Protein AF-V4M9G0-F1 (afdb_monomer)

Organism: Eutrema salsugineum (NCBI:txid72664)

Foldseek 3Di:
DVVQLVLLVPPPDDQDDLVNLVVLLCCLLPVDVDFAAFEPDLQTLLVVLLVSLVSSLVSLLVNLVVVLVSDDPDPPDPVCVVPPPVVLLVLLSVLSVLLSVALVVLSVVLNVVSNDPPPNDSVVSLVSSLLSSQLNSLSVVLSNLSSVVVVVVSVVSVVVVVPPPDPDPPPDPPVCRVVSVVSCPPPSNHRDNHDDPVPSVVSGDPVSSVVSVVSCVVRNYDYPVVVVVVVVVVVVVD

Secondary structure (DSSP, 8-state):
-HHHHHHHHT--SPPP-HHHHHHHHHHHHSSSSSPPEE-S-HHHHHHHHHHHHHHHHHHHHHHHHHHHHHS-S----HHHHHHS-HHHHHHHHHHHHHHHHHHHHHHHHHHHHHHSTT--SHHHHHHHHHHHHHHHHHHHHHHHHHHHHHHHHHHHHHHHHH-TT-TT--SSGGGSHHHHHHHHHSGGG---SS--GGG-TT-S-HHHHHHHHHHHHHHPPEEHHHHHHHHHHHHT--

Radius of gyration: 22.71 Å; Cα contacts (8 Å, |Δi|>4): 197; chains: 1; bounding box: 55×36×72 Å

pLDDT: mean 73.47, std 16.37, range [39.47, 93.69]

InterPro domains:
  IPR041623 NOG1, N-terminal helical domain [PF17835] (8-161)

Solvent-accessible surface area (backbone atoms only — not comparable to full-atom values):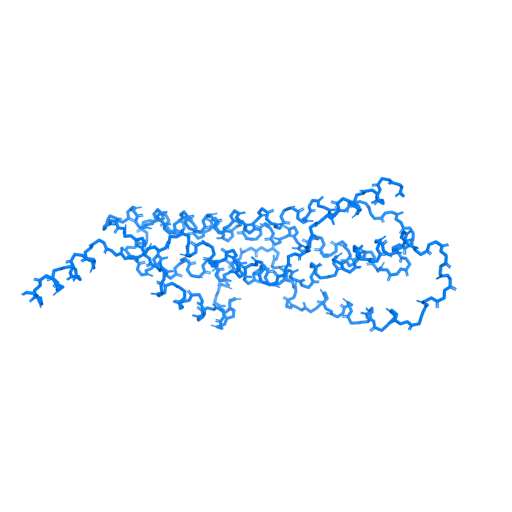 13867 Å² total; per-residue (Å²): 107,76,70,59,55,53,48,61,74,66,60,78,68,79,70,76,51,72,65,58,56,51,49,48,54,49,48,65,53,54,68,50,95,58,67,50,68,34,60,88,48,63,69,51,47,32,48,53,47,33,49,52,51,49,52,48,47,48,59,54,41,55,53,54,48,53,58,64,67,66,52,75,91,71,85,85,50,71,71,52,58,75,78,41,65,64,67,56,60,53,47,34,54,48,41,51,55,40,39,52,52,34,42,54,51,50,46,52,50,48,39,50,54,40,67,38,87,85,49,84,47,69,66,58,50,50,53,49,44,48,52,49,51,36,49,42,49,45,52,53,59,25,41,42,64,42,46,54,53,51,46,52,52,52,52,50,59,56,49,61,71,74,48,86,78,60,94,74,81,82,79,75,72,72,76,54,56,69,56,50,59,51,57,71,64,37,75,75,42,60,56,61,95,63,77,56,84,88,60,55,77,84,62,44,58,69,67,59,50,52,53,47,49,53,50,42,73,75,38,46,69,42,50,52,62,63,54,52,52,52,54,51,54,58,63,72,74,111

Structure (mmCIF, N/CA/C/O backbone):
data_AF-V4M9G0-F1
#
_entry.id   AF-V4M9G0-F1
#
loop_
_atom_site.group_PDB
_atom_site.id
_atom_site.type_symbol
_atom_site.label_atom_id
_atom_site.label_alt_id
_atom_site.label_comp_id
_atom_site.label_asym_id
_atom_site.label_entity_id
_atom_site.label_seq_id
_atom_site.pdbx_PDB_ins_code
_atom_site.Cartn_x
_atom_site.Cartn_y
_atom_site.Cartn_z
_atom_site.occupancy
_atom_site.B_iso_or_equiv
_atom_site.auth_seq_id
_atom_site.auth_comp_id
_atom_site.auth_asym_id
_atom_site.auth_atom_id
_atom_site.pdbx_PDB_model_num
ATOM 1 N N . MET A 1 1 ? 23.658 11.885 -21.909 1.00 42.28 1 MET A N 1
ATOM 2 C CA . MET A 1 1 ? 24.723 10.858 -21.856 1.00 42.28 1 MET A CA 1
ATOM 3 C C . MET A 1 1 ? 25.463 10.796 -20.520 1.00 42.28 1 MET A C 1
ATOM 5 O O . MET A 1 1 ? 25.152 9.901 -19.754 1.00 42.28 1 MET A O 1
ATOM 9 N N . GLU A 1 2 ? 26.418 11.674 -20.176 1.00 39.47 2 GLU A N 1
ATOM 10 C CA . GLU A 1 2 ? 27.280 11.436 -18.990 1.00 39.47 2 GLU A CA 1
ATOM 11 C C . GLU A 1 2 ? 26.584 11.666 -17.630 1.00 39.47 2 GLU A C 1
ATOM 13 O O . GLU A 1 2 ? 26.876 10.966 -16.664 1.00 39.47 2 GLU A O 1
ATOM 18 N N . GLU A 1 3 ? 25.596 12.569 -17.554 1.00 45.31 3 GLU A N 1
ATOM 19 C CA . GLU A 1 3 ? 24.766 12.750 -16.346 1.00 45.31 3 GLU A CA 1
ATOM 20 C C . GLU A 1 3 ? 23.716 11.643 -16.149 1.00 45.31 3 GLU A C 1
ATOM 22 O O . GLU A 1 3 ? 23.488 11.220 -15.016 1.00 45.31 3 GLU A O 1
ATOM 27 N N . GLU A 1 4 ? 23.126 11.122 -17.230 1.00 49.41 4 GLU A N 1
ATOM 28 C CA . GLU A 1 4 ? 22.192 9.982 -17.186 1.00 49.41 4 GLU A CA 1
ATOM 29 C C . GLU A 1 4 ? 22.929 8.684 -16.826 1.00 49.41 4 GLU A C 1
ATOM 31 O O . GLU A 1 4 ? 22.495 7.938 -15.955 1.00 49.41 4 GLU A O 1
ATOM 36 N N . LYS A 1 5 ? 24.119 8.453 -17.392 1.00 47.53 5 LYS A N 1
ATOM 37 C CA . LYS A 1 5 ? 25.006 7.343 -17.001 1.00 47.53 5 LYS A CA 1
ATOM 38 C C . LYS A 1 5 ? 25.349 7.373 -15.505 1.00 47.53 5 LYS A C 1
ATOM 40 O O . LYS A 1 5 ? 25.284 6.363 -14.801 1.00 47.53 5 LYS A O 1
ATOM 45 N N . LYS A 1 6 ? 25.614 8.567 -14.965 1.00 45.47 6 LYS A N 1
ATOM 46 C CA . LYS A 1 6 ? 25.912 8.772 -13.538 1.00 45.47 6 LYS A CA 1
ATOM 47 C C . LYS A 1 6 ? 24.695 8.585 -12.622 1.00 45.47 6 LYS A C 1
ATOM 49 O O . LYS A 1 6 ? 24.891 8.269 -11.446 1.00 45.47 6 LYS A O 1
ATOM 54 N N . SER A 1 7 ? 23.466 8.762 -13.121 1.00 50.31 7 SER A N 1
ATOM 55 C CA . SER A 1 7 ? 22.242 8.523 -12.340 1.00 50.31 7 SER A CA 1
ATOM 56 C C . SER A 1 7 ? 21.956 7.026 -12.188 1.00 50.31 7 SER A C 1
ATOM 58 O O . SER A 1 7 ? 21.708 6.578 -11.069 1.00 50.31 7 SER A O 1
ATOM 60 N N . PHE A 1 8 ? 22.138 6.231 -13.248 1.00 51.06 8 PHE A N 1
ATOM 61 C CA . PHE A 1 8 ? 21.976 4.772 -13.191 1.00 51.06 8 PHE A CA 1
ATOM 62 C C . PHE A 1 8 ? 23.026 4.081 -12.308 1.00 51.06 8 PHE A C 1
ATOM 64 O O . PHE A 1 8 ? 22.703 3.126 -11.603 1.00 51.06 8 PHE A O 1
ATOM 71 N N . LYS A 1 9 ? 24.264 4.591 -12.264 1.00 49.31 9 LYS A N 1
ATOM 72 C CA . LYS A 1 9 ? 25.344 4.055 -11.410 1.00 49.31 9 LYS A CA 1
ATOM 73 C C . LYS A 1 9 ? 25.155 4.351 -9.916 1.00 49.31 9 LYS A C 1
ATOM 75 O O . LYS A 1 9 ? 25.692 3.641 -9.071 1.00 49.31 9 LYS A O 1
ATOM 80 N N . LYS A 1 10 ? 24.373 5.385 -9.579 1.00 49.66 10 LYS A N 1
ATOM 81 C CA . LYS A 1 10 ? 23.929 5.687 -8.205 1.00 49.66 10 LYS A CA 1
ATOM 82 C C . LYS A 1 10 ? 22.730 4.846 -7.756 1.00 49.66 10 LYS A C 1
ATOM 84 O O . LYS A 1 10 ? 22.336 4.944 -6.594 1.00 49.66 10 LYS A O 1
ATOM 89 N N . MET A 1 11 ? 22.157 4.039 -8.648 1.00 49.62 11 MET A N 1
ATOM 90 C CA . MET A 1 11 ? 20.990 3.203 -8.385 1.00 49.62 11 MET A CA 1
ATOM 91 C C . MET A 1 11 ? 21.430 1.929 -7.642 1.00 49.62 11 MET A C 1
ATOM 93 O O . MET A 1 11 ? 21.536 0.842 -8.205 1.00 49.62 11 MET A O 1
ATOM 97 N N . THR A 1 12 ? 21.773 2.098 -6.363 1.00 44.44 12 THR A N 1
ATOM 98 C CA . THR A 1 12 ? 22.243 1.044 -5.443 1.00 44.44 12 THR A CA 1
ATOM 99 C C . THR A 1 12 ? 21.099 0.161 -4.926 1.00 44.44 12 THR A C 1
ATOM 101 O O . THR A 1 12 ? 21.343 -0.866 -4.295 1.00 44.44 12 THR A O 1
ATOM 104 N N . SER A 1 13 ? 19.840 0.534 -5.161 1.00 50.38 13 SER A N 1
ATOM 105 C CA . SER A 1 13 ? 18.695 -0.183 -4.608 1.00 50.38 13 SER A CA 1
ATOM 106 C C . SER A 1 13 ? 18.291 -1.342 -5.518 1.00 50.38 13 SER A C 1
ATOM 108 O O . SER A 1 13 ? 17.841 -1.144 -6.645 1.00 50.38 13 SER A O 1
ATOM 110 N N . VAL A 1 14 ? 18.450 -2.572 -5.027 1.00 61.28 14 VAL A N 1
ATOM 111 C CA . VAL A 1 14 ? 17.770 -3.743 -5.593 1.00 61.28 14 VAL A CA 1
ATOM 112 C C . VAL A 1 14 ? 16.275 -3.401 -5.661 1.00 61.28 14 VAL A C 1
ATOM 114 O O . VAL A 1 14 ? 15.687 -2.985 -4.657 1.00 61.28 14 VAL A O 1
ATOM 117 N N . PHE A 1 15 ? 15.680 -3.490 -6.856 1.00 64.44 15 PHE A N 1
ATOM 118 C CA . PHE A 1 15 ? 14.255 -3.209 -7.046 1.00 64.44 15 PHE A CA 1
ATOM 119 C C . PHE A 1 15 ? 13.417 -4.115 -6.139 1.00 64.44 15 PHE A C 1
ATOM 121 O O . PHE A 1 15 ? 13.796 -5.272 -5.925 1.00 64.44 15 PHE A O 1
ATOM 128 N N . PRO A 1 16 ? 12.291 -3.607 -5.610 1.00 68.44 16 PRO A N 1
ATOM 129 C CA . PRO A 1 16 ? 11.563 -4.311 -4.582 1.00 68.44 16 PRO A CA 1
ATOM 130 C C . PRO A 1 16 ? 10.918 -5.540 -5.208 1.00 68.44 16 PRO A C 1
ATOM 132 O O . PRO A 1 16 ? 10.245 -5.462 -6.245 1.00 68.44 16 PRO A O 1
ATOM 135 N N . LYS A 1 17 ? 11.147 -6.683 -4.581 1.00 79.81 17 LYS A N 1
ATOM 136 C CA . LYS A 1 17 ? 10.513 -7.939 -4.950 1.00 79.81 17 LYS A CA 1
ATOM 137 C C . LYS A 1 17 ? 9.268 -8.149 -4.099 1.00 79.81 17 LYS A C 1
ATOM 139 O O . LYS A 1 17 ? 8.928 -7.338 -3.239 1.00 79.81 17 LYS A O 1
ATOM 144 N N . LYS A 1 18 ? 8.566 -9.251 -4.350 1.00 82.56 18 LYS A N 1
ATOM 145 C CA . LYS A 1 18 ? 7.406 -9.638 -3.544 1.00 82.56 18 LYS A CA 1
ATOM 146 C C . LYS A 1 18 ? 7.772 -9.725 -2.058 1.00 82.56 18 LYS A C 1
ATOM 148 O O . LYS A 1 18 ? 7.026 -9.231 -1.217 1.00 82.56 18 LYS A O 1
ATOM 153 N N . GLU A 1 19 ? 8.948 -10.275 -1.769 1.00 85.88 19 GLU A N 1
ATOM 154 C CA . GLU A 1 19 ? 9.430 -10.526 -0.414 1.00 85.88 19 GLU A CA 1
ATOM 155 C C . GLU A 1 19 ? 9.562 -9.232 0.402 1.00 85.88 19 GLU A C 1
ATOM 157 O O . GLU A 1 19 ? 9.195 -9.213 1.572 1.00 85.88 19 GLU A O 1
ATOM 162 N N . ASP A 1 20 ? 9.973 -8.120 -0.218 1.00 85.44 20 ASP A N 1
ATOM 163 C CA . ASP A 1 20 ? 10.081 -6.828 0.469 1.00 85.44 20 ASP A CA 1
ATOM 164 C C . ASP A 1 20 ? 8.719 -6.328 0.974 1.00 85.44 20 ASP A C 1
ATOM 166 O O . ASP A 1 20 ? 8.617 -5.731 2.047 1.00 85.44 20 ASP A O 1
ATOM 170 N N . PHE A 1 21 ? 7.648 -6.566 0.211 1.00 84.81 21 PHE A N 1
ATOM 171 C CA . PHE A 1 21 ? 6.296 -6.191 0.626 1.00 84.81 21 PHE A CA 1
ATOM 172 C C . PHE A 1 21 ? 5.746 -7.142 1.690 1.00 84.81 21 PHE A C 1
ATOM 174 O O . PHE A 1 21 ? 5.073 -6.681 2.615 1.00 84.81 21 PHE A O 1
ATOM 181 N N . ASP A 1 22 ? 6.069 -8.433 1.604 1.00 87.81 22 ASP A N 1
ATOM 182 C CA . ASP A 1 22 ? 5.731 -9.413 2.638 1.00 87.81 22 ASP A CA 1
ATOM 183 C C . ASP A 1 22 ? 6.391 -9.032 3.974 1.00 87.81 22 ASP A C 1
ATOM 185 O O . ASP A 1 22 ? 5.724 -8.994 5.011 1.00 87.81 22 ASP A O 1
ATOM 189 N N . GLU A 1 23 ? 7.670 -8.645 3.949 1.00 88.31 23 GLU A N 1
ATOM 190 C CA . GLU A 1 23 ? 8.416 -8.165 5.116 1.00 88.31 23 GLU A CA 1
ATOM 191 C C . GLU A 1 23 ? 7.825 -6.886 5.715 1.00 88.31 23 GLU A C 1
ATOM 193 O O . GLU A 1 23 ? 7.776 -6.752 6.938 1.00 88.31 23 GLU A O 1
ATOM 198 N N . ILE A 1 24 ? 7.327 -5.956 4.893 1.00 87.25 24 ILE A N 1
ATOM 199 C CA . ILE A 1 24 ? 6.646 -4.750 5.390 1.00 87.25 24 ILE A CA 1
ATOM 200 C C . ILE A 1 24 ? 5.381 -5.129 6.166 1.00 87.25 24 ILE A C 1
ATOM 202 O O . ILE A 1 24 ? 5.163 -4.620 7.268 1.00 87.25 24 ILE A O 1
ATOM 206 N N . ILE A 1 25 ? 4.551 -6.022 5.620 1.00 86.75 25 ILE A N 1
ATOM 207 C CA . ILE A 1 25 ? 3.321 -6.470 6.287 1.00 86.75 25 ILE A CA 1
ATOM 208 C C . ILE A 1 25 ? 3.656 -7.207 7.587 1.00 86.75 25 ILE A C 1
ATOM 210 O O . ILE A 1 25 ? 3.092 -6.890 8.638 1.00 86.75 25 ILE A O 1
ATOM 214 N N . LEU A 1 26 ? 4.617 -8.132 7.544 1.00 86.62 26 LEU A N 1
ATOM 215 C CA . LEU A 1 26 ? 5.095 -8.840 8.729 1.00 86.62 26 LEU A CA 1
ATOM 216 C C . LEU A 1 26 ? 5.654 -7.869 9.770 1.00 86.62 26 LEU A C 1
ATOM 218 O O . LEU A 1 26 ? 5.324 -7.994 10.943 1.00 86.62 26 LEU A O 1
ATOM 222 N N . GLY A 1 27 ? 6.427 -6.865 9.362 1.00 84.75 27 GLY A N 1
ATOM 223 C CA . GLY A 1 27 ? 6.991 -5.853 10.252 1.00 84.75 27 GLY A CA 1
ATOM 224 C C . GLY A 1 27 ? 5.928 -5.003 10.949 1.00 84.75 27 GLY A C 1
ATOM 225 O O . GLY A 1 27 ? 6.073 -4.686 12.130 1.00 84.75 27 GLY A O 1
ATOM 226 N N . VAL A 1 28 ? 4.826 -4.674 10.268 1.00 81.56 28 VAL A N 1
ATOM 227 C CA . VAL A 1 28 ? 3.703 -3.929 10.867 1.00 81.56 28 VAL A CA 1
ATOM 228 C C . VAL A 1 28 ? 2.960 -4.774 11.907 1.00 81.56 28 VAL A C 1
ATOM 230 O O . VAL A 1 28 ? 2.597 -4.256 12.973 1.00 81.56 28 VAL A O 1
ATOM 233 N N . GLU A 1 29 ? 2.752 -6.061 11.628 1.00 77.12 29 GLU A N 1
ATOM 234 C CA . GLU A 1 29 ? 2.037 -6.984 12.520 1.00 77.12 29 GLU A CA 1
ATOM 235 C C . GLU A 1 29 ? 2.906 -7.466 13.692 1.00 77.12 29 GLU A C 1
ATOM 237 O O . GLU A 1 29 ? 2.462 -7.472 14.839 1.00 77.12 29 GLU A O 1
ATOM 242 N N . GLN A 1 30 ? 4.173 -7.786 13.436 1.00 72.94 30 GLN A N 1
ATOM 243 C CA . GLN A 1 30 ? 5.134 -8.316 14.410 1.00 72.94 30 GLN A CA 1
ATOM 244 C C . GLN A 1 30 ? 5.945 -7.231 15.126 1.00 72.94 30 GLN A C 1
ATOM 246 O O . GLN A 1 30 ? 6.844 -7.558 15.901 1.00 72.94 30 GLN A O 1
ATOM 251 N N . TYR A 1 31 ? 5.635 -5.946 14.907 1.00 66.31 31 TYR A N 1
ATOM 252 C CA . TYR A 1 31 ? 6.357 -4.825 15.524 1.00 66.31 31 TYR A CA 1
ATOM 253 C C . TYR A 1 31 ? 6.535 -4.997 17.043 1.00 66.31 31 TYR A C 1
ATOM 255 O O . TYR A 1 31 ? 7.561 -4.622 17.610 1.00 66.31 31 TYR A O 1
ATOM 263 N N . TYR A 1 32 ? 5.550 -5.605 17.709 1.00 59.97 32 TYR A N 1
ATOM 264 C CA . TYR A 1 32 ? 5.652 -5.984 19.110 1.00 59.97 32 TYR A CA 1
ATOM 265 C C . TYR A 1 32 ? 5.850 -7.497 19.236 1.00 59.97 32 TYR A C 1
ATOM 267 O O . TYR A 1 32 ? 5.013 -8.280 18.792 1.00 59.97 32 TYR A O 1
ATOM 275 N N . LYS A 1 33 ? 6.920 -7.911 19.931 1.00 61.81 33 LYS A N 1
ATOM 276 C CA . LYS A 1 33 ? 7.143 -9.323 20.310 1.00 61.81 33 LYS A CA 1
ATOM 277 C C . LYS A 1 33 ? 6.000 -9.896 21.163 1.00 61.81 33 LYS A C 1
ATOM 279 O O . LYS A 1 33 ? 5.822 -11.106 21.211 1.00 61.81 33 LYS A O 1
ATOM 284 N N . ILE A 1 34 ? 5.249 -9.029 21.845 1.00 70.19 34 ILE A N 1
ATOM 285 C CA . ILE A 1 34 ? 4.108 -9.363 22.702 1.00 70.19 34 ILE A CA 1
ATOM 286 C C . ILE A 1 34 ? 2.848 -8.766 22.071 1.00 70.19 34 ILE A C 1
ATOM 288 O O . ILE A 1 34 ? 2.881 -7.624 21.609 1.00 70.19 34 ILE A O 1
ATOM 292 N N . ARG A 1 35 ? 1.734 -9.512 22.072 1.00 74.19 35 ARG A N 1
ATOM 293 C CA . ARG A 1 35 ? 0.457 -9.018 21.537 1.00 74.19 35 ARG A CA 1
ATOM 294 C C . ARG A 1 35 ? 0.043 -7.714 22.233 1.00 74.19 35 ARG A C 1
ATOM 296 O O . ARG A 1 35 ? 0.015 -7.673 23.465 1.00 74.19 35 ARG A O 1
ATOM 303 N N . PRO A 1 36 ? -0.312 -6.662 21.478 1.00 78.81 36 PRO A N 1
ATOM 304 C CA . PRO A 1 36 ? -0.735 -5.407 22.073 1.00 78.81 36 PRO A CA 1
ATOM 305 C C . PRO A 1 36 ? -2.094 -5.573 22.764 1.00 78.81 36 PRO A C 1
ATOM 307 O O . PRO A 1 36 ? -3.035 -6.134 22.201 1.00 78.81 36 PRO A O 1
ATOM 310 N N . VAL A 1 37 ? -2.195 -5.053 23.986 1.00 80.69 37 VAL A N 1
ATOM 311 C CA . VAL A 1 37 ? -3.434 -5.029 24.768 1.00 80.69 37 VAL A CA 1
ATOM 312 C C . VAL A 1 37 ? -4.042 -3.641 24.662 1.00 80.69 37 VAL A C 1
ATOM 314 O O . VAL A 1 37 ? -3.387 -2.645 24.972 1.00 80.69 37 VAL A O 1
ATOM 317 N N . VAL A 1 38 ? -5.288 -3.562 24.203 1.00 82.31 38 VAL A N 1
ATOM 318 C CA . VAL A 1 38 ? -5.959 -2.286 23.950 1.00 82.31 38 VAL A CA 1
ATOM 319 C C . VAL A 1 38 ? -7.092 -2.069 24.959 1.00 82.31 38 VAL A C 1
ATOM 321 O O . VAL A 1 38 ? -7.883 -2.986 25.206 1.00 82.31 38 VAL A O 1
ATOM 324 N N . PRO A 1 39 ? -7.222 -0.855 25.533 1.00 81.31 39 PRO A N 1
ATOM 325 C CA . PRO A 1 39 ? -8.338 -0.522 26.411 1.00 81.31 39 PRO A CA 1
ATOM 326 C C . PRO A 1 39 ? -9.689 -0.638 25.697 1.00 81.31 39 PRO A C 1
ATOM 328 O O . PRO A 1 39 ? -9.807 -0.305 24.516 1.00 81.31 39 PRO A O 1
ATOM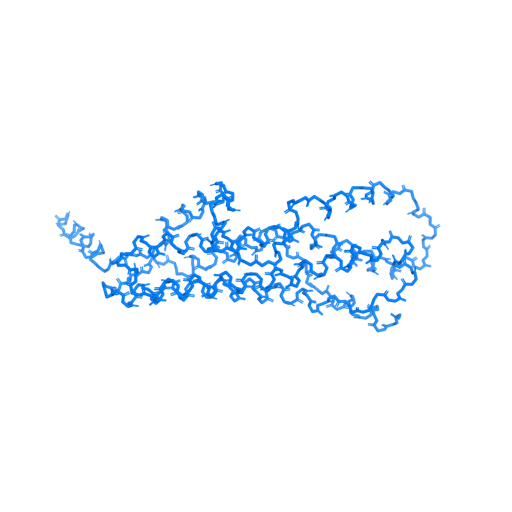 331 N N . LYS A 1 40 ? -10.743 -0.986 26.441 1.00 79.88 40 LYS A N 1
ATOM 332 C CA . LYS A 1 40 ? -12.117 -1.150 25.921 1.00 79.88 40 LYS A CA 1
ATOM 333 C C . LYS A 1 40 ? -12.765 0.092 25.312 1.00 79.88 40 LYS A C 1
ATOM 335 O O . LYS A 1 40 ? -13.856 0.015 24.750 1.00 79.88 40 LYS A O 1
ATOM 340 N N . PHE A 1 41 ? -12.145 1.256 25.438 1.00 83.19 41 PHE A N 1
ATOM 341 C CA . PHE A 1 41 ? -12.704 2.476 24.882 1.00 83.19 41 PHE A CA 1
ATOM 342 C C . PHE A 1 41 ? -12.716 2.406 23.353 1.00 83.19 41 PHE A C 1
ATOM 344 O O . PHE A 1 41 ? -11.666 2.222 22.735 1.00 83.19 41 PHE A O 1
ATOM 351 N N . LYS A 1 42 ? -13.886 2.647 22.739 1.00 83.06 42 LYS A N 1
ATOM 352 C CA . LYS A 1 42 ? -14.063 2.676 21.273 1.00 83.06 42 LYS A CA 1
ATOM 353 C C . LYS A 1 42 ? -12.995 3.504 20.566 1.00 83.06 42 LYS A C 1
ATOM 355 O O . LYS A 1 42 ? -12.404 3.088 19.576 1.00 83.06 42 LYS A O 1
ATOM 360 N N . ARG A 1 43 ? -12.671 4.659 21.144 1.00 86.06 43 ARG A N 1
ATOM 361 C CA . ARG A 1 43 ? -11.621 5.552 20.649 1.00 86.06 43 ARG A CA 1
ATOM 362 C C . ARG A 1 43 ? -10.231 4.903 20.624 1.00 86.06 43 ARG A C 1
ATOM 364 O O . ARG A 1 43 ? -9.473 5.170 19.695 1.00 86.06 43 ARG A O 1
ATOM 371 N N . SER A 1 44 ? -9.894 4.083 21.617 1.00 86.06 44 SER A N 1
ATOM 372 C CA . SER A 1 44 ? -8.563 3.489 21.776 1.00 86.06 44 SER A CA 1
ATOM 373 C C . SER A 1 44 ? -8.282 2.435 20.714 1.00 86.06 44 SER A C 1
ATOM 375 O O . SER A 1 44 ? -7.272 2.539 20.020 1.00 86.06 44 SER A O 1
ATOM 377 N N . PHE A 1 45 ? -9.188 1.472 20.512 1.00 86.94 45 PHE A N 1
ATOM 378 C CA . PHE A 1 45 ? -8.980 0.462 19.472 1.00 86.94 45 PHE A CA 1
ATOM 379 C C . PHE A 1 45 ? -9.093 1.040 18.065 1.00 86.94 45 PHE A C 1
ATOM 381 O O . PHE A 1 45 ? -8.242 0.742 17.231 1.00 86.94 45 PHE A O 1
ATOM 388 N N . ARG A 1 46 ? -10.030 1.961 17.806 1.00 89.12 46 ARG A N 1
ATOM 389 C CA . ARG A 1 46 ? -10.093 2.664 16.512 1.00 89.12 46 ARG A CA 1
ATOM 390 C C . ARG A 1 46 ? -8.781 3.382 16.194 1.00 89.12 46 ARG A C 1
ATOM 392 O O . ARG A 1 46 ? -8.289 3.299 15.072 1.00 89.12 46 ARG A O 1
ATOM 399 N N . ARG A 1 47 ? -8.191 4.062 17.185 1.00 89.50 47 ARG A N 1
ATOM 400 C CA . ARG A 1 47 ? -6.893 4.733 17.041 1.00 89.50 47 ARG A CA 1
ATOM 401 C C . ARG A 1 47 ? -5.773 3.736 16.747 1.00 89.50 47 ARG A C 1
ATOM 403 O O . ARG A 1 47 ? -5.032 3.970 15.801 1.00 89.50 47 ARG A O 1
ATOM 410 N N . HIS A 1 48 ? -5.698 2.640 17.500 1.00 88.69 48 HIS A N 1
ATOM 411 C CA . HIS A 1 48 ? -4.675 1.610 17.324 1.00 88.69 48 HIS A CA 1
ATOM 412 C C . HIS A 1 48 ? -4.676 1.033 15.898 1.00 88.69 48 HIS A C 1
ATOM 414 O O . HIS A 1 48 ? -3.651 1.055 15.220 1.00 88.69 48 HIS A O 1
ATOM 420 N N . TYR A 1 49 ? -5.835 0.593 15.393 1.00 89.81 49 TYR A N 1
ATOM 421 C CA . TYR A 1 49 ? -5.928 0.047 14.033 1.00 89.81 49 TYR A CA 1
ATOM 422 C C . TYR A 1 49 ? -5.710 1.119 12.953 1.00 89.81 49 TYR A C 1
ATOM 424 O O . TYR A 1 49 ? -5.111 0.832 11.918 1.00 89.81 49 TYR A O 1
ATOM 432 N N . ALA A 1 50 ? -6.131 2.367 13.185 1.00 91.50 50 ALA A N 1
ATOM 433 C CA . ALA A 1 50 ? -5.874 3.463 12.250 1.00 91.50 50 ALA A CA 1
ATOM 434 C C . ALA A 1 50 ? -4.384 3.842 12.163 1.00 91.50 50 ALA A C 1
ATOM 436 O O . ALA A 1 50 ? -3.923 4.233 11.090 1.00 91.50 50 ALA A O 1
ATOM 437 N N . GLU A 1 51 ? -3.643 3.748 13.270 1.00 91.00 51 GLU A N 1
ATOM 438 C CA . GLU A 1 51 ? -2.187 3.932 13.298 1.00 91.00 51 GLU A CA 1
ATOM 439 C C . GLU A 1 51 ? -1.497 2.804 12.523 1.00 91.00 51 GLU A C 1
ATOM 441 O O . GLU A 1 51 ? -0.740 3.095 11.605 1.00 91.00 51 GLU A O 1
ATOM 446 N N . LYS A 1 52 ? -1.887 1.542 12.733 1.00 90.06 52 LYS A N 1
ATOM 447 C CA . LYS A 1 52 ? -1.340 0.401 11.975 1.00 90.06 52 LYS A CA 1
ATOM 448 C C . LYS A 1 52 ? -1.521 0.521 10.458 1.00 90.06 52 LYS A C 1
ATOM 450 O O . LYS A 1 52 ? -0.566 0.327 9.710 1.00 90.06 52 LYS A O 1
ATOM 455 N N . VAL A 1 53 ? -2.716 0.895 9.988 1.00 93.06 53 VAL A N 1
ATOM 456 C CA . VAL A 1 53 ? -2.957 1.122 8.547 1.00 93.06 53 VAL A CA 1
ATOM 457 C C . VAL A 1 53 ? -2.114 2.288 8.020 1.00 93.06 53 VAL A C 1
ATOM 459 O O . VAL A 1 53 ? -1.633 2.250 6.888 1.00 93.06 53 VAL A O 1
ATOM 462 N N . ARG A 1 54 ? -1.916 3.336 8.829 1.00 93.69 54 ARG A N 1
ATOM 463 C CA . ARG A 1 54 ? -1.085 4.487 8.461 1.00 93.69 54 ARG A CA 1
ATOM 464 C C . ARG A 1 54 ? 0.392 4.114 8.357 1.00 93.69 54 ARG A C 1
ATOM 466 O O . ARG A 1 54 ? 1.037 4.569 7.415 1.00 93.69 54 ARG A O 1
ATOM 473 N N . ASP A 1 55 ? 0.898 3.315 9.287 1.00 91.94 55 ASP A N 1
ATOM 474 C CA . ASP A 1 55 ? 2.293 2.875 9.306 1.00 91.94 55 ASP A CA 1
ATOM 475 C C . ASP A 1 55 ? 2.588 1.997 8.087 1.00 91.94 55 ASP A C 1
ATOM 477 O O . ASP A 1 55 ? 3.523 2.284 7.341 1.00 91.94 55 ASP A O 1
ATOM 481 N N . ALA A 1 56 ? 1.717 1.019 7.803 1.00 91.81 56 ALA A N 1
ATOM 482 C CA . ALA A 1 56 ? 1.811 0.185 6.605 1.00 91.81 56 ALA A CA 1
ATOM 483 C C . ALA A 1 56 ? 1.815 1.024 5.321 1.00 91.81 56 ALA A C 1
ATOM 485 O O . ALA A 1 56 ? 2.662 0.838 4.449 1.00 91.81 56 ALA A O 1
ATOM 486 N N . ARG A 1 57 ? 0.897 1.996 5.220 1.00 93.12 57 ARG A N 1
ATOM 487 C CA . ARG A 1 57 ? 0.845 2.926 4.087 1.00 93.12 57 ARG A CA 1
ATOM 488 C C . ARG A 1 57 ? 2.161 3.685 3.929 1.00 93.12 57 ARG A C 1
ATOM 490 O O . ARG A 1 57 ? 2.658 3.765 2.816 1.00 93.12 57 ARG A O 1
ATOM 497 N N . ASN A 1 58 ? 2.691 4.279 4.998 1.00 92.88 58 ASN A N 1
ATOM 498 C CA . ASN A 1 58 ? 3.913 5.081 4.913 1.00 92.88 58 ASN A CA 1
ATOM 499 C C . ASN A 1 58 ? 5.094 4.226 4.441 1.00 92.88 58 ASN A C 1
ATOM 501 O O . ASN A 1 58 ? 5.736 4.595 3.470 1.00 92.88 58 ASN A O 1
ATOM 505 N N . LEU A 1 59 ? 5.293 3.044 5.031 1.00 91.44 59 LEU A N 1
ATOM 506 C CA . LEU A 1 59 ? 6.369 2.129 4.637 1.00 91.44 59 LEU A CA 1
ATOM 507 C C . LEU A 1 59 ? 6.270 1.707 3.162 1.00 91.44 59 LEU A C 1
ATOM 509 O O . LEU A 1 59 ? 7.271 1.724 2.447 1.00 91.44 59 LEU A O 1
ATOM 513 N N . MET A 1 60 ? 5.064 1.372 2.687 1.00 90.19 60 MET A N 1
ATOM 514 C CA . MET A 1 60 ? 4.844 1.018 1.280 1.00 90.19 60 MET A CA 1
ATOM 515 C C . MET A 1 60 ? 5.076 2.206 0.338 1.00 90.19 60 MET A C 1
ATOM 517 O O . MET A 1 60 ? 5.716 2.049 -0.701 1.00 90.19 60 MET A O 1
ATOM 521 N N . LEU A 1 61 ? 4.572 3.396 0.682 1.00 91.25 61 LEU A N 1
ATOM 522 C CA . LEU A 1 61 ? 4.743 4.591 -0.145 1.00 91.25 61 LEU A CA 1
ATOM 523 C C . LEU A 1 61 ? 6.200 5.051 -0.180 1.00 91.25 61 LEU A C 1
ATOM 525 O O . LEU A 1 61 ? 6.679 5.378 -1.258 1.00 91.25 61 LEU A O 1
ATOM 529 N N . ASP A 1 62 ? 6.908 5.037 0.948 1.00 89.75 62 ASP A N 1
ATOM 530 C CA . ASP A 1 62 ? 8.313 5.445 1.028 1.00 89.75 62 ASP A CA 1
ATOM 531 C C . ASP A 1 62 ? 9.179 4.586 0.101 1.00 89.75 62 ASP A C 1
ATOM 533 O O . ASP A 1 62 ? 9.996 5.115 -0.654 1.00 89.75 62 ASP A O 1
ATOM 537 N N . LYS A 1 63 ? 8.934 3.268 0.078 1.00 86.25 63 LYS A N 1
ATOM 538 C CA . LYS A 1 63 ? 9.580 2.344 -0.863 1.00 86.25 63 LYS A CA 1
ATOM 539 C C . LYS A 1 63 ? 9.236 2.696 -2.308 1.00 86.25 63 LYS A C 1
ATOM 541 O O . LYS A 1 63 ? 10.137 2.950 -3.097 1.00 86.25 63 LYS A O 1
ATOM 546 N N . LEU A 1 64 ? 7.955 2.762 -2.669 1.00 85.25 64 LEU A N 1
ATOM 547 C CA . LEU A 1 64 ? 7.543 3.018 -4.058 1.00 85.25 64 LEU A CA 1
ATOM 548 C C . LEU A 1 64 ? 7.987 4.398 -4.578 1.00 85.25 64 LEU A C 1
ATOM 550 O O . LEU A 1 64 ? 8.348 4.525 -5.748 1.00 85.25 64 LEU A O 1
ATOM 554 N N . ILE A 1 65 ? 7.984 5.427 -3.726 1.00 86.62 65 ILE A N 1
ATOM 555 C CA . ILE A 1 65 ? 8.429 6.785 -4.068 1.00 86.62 65 ILE A CA 1
ATOM 556 C C . ILE A 1 65 ? 9.940 6.824 -4.280 1.00 86.62 65 ILE A C 1
ATOM 558 O O . ILE A 1 65 ? 10.382 7.470 -5.230 1.00 86.62 65 ILE A O 1
ATOM 562 N N . LEU A 1 66 ? 10.721 6.128 -3.444 1.00 84.12 66 LEU A N 1
ATOM 563 C CA . LEU A 1 66 ? 12.167 6.004 -3.630 1.00 84.12 66 LEU A CA 1
ATOM 564 C C . LEU A 1 66 ? 12.476 5.504 -5.047 1.00 84.12 66 LEU A C 1
ATOM 566 O O . LEU A 1 66 ? 13.147 6.200 -5.804 1.00 84.12 66 LEU A O 1
ATOM 570 N N . TYR A 1 67 ? 11.868 4.387 -5.454 1.00 76.69 67 TYR A N 1
ATOM 571 C CA . TYR A 1 67 ? 12.061 3.830 -6.797 1.00 76.69 67 TYR A CA 1
ATOM 572 C C . TYR A 1 67 ? 11.520 4.736 -7.907 1.00 76.69 67 TYR A C 1
ATOM 574 O O . TYR A 1 67 ? 12.127 4.851 -8.968 1.00 76.69 67 TYR A O 1
ATOM 582 N N . SER A 1 68 ? 10.394 5.419 -7.677 1.00 79.12 68 SER A N 1
ATOM 583 C CA . SER A 1 68 ? 9.846 6.352 -8.666 1.00 79.12 68 SER A CA 1
ATOM 584 C C . SER A 1 68 ? 10.763 7.550 -8.934 1.00 79.12 68 SER A C 1
ATOM 586 O O . SER A 1 68 ? 10.683 8.109 -10.027 1.00 79.12 68 SER A O 1
ATOM 588 N N . ASN A 1 69 ? 11.572 7.970 -7.958 1.00 75.81 69 ASN A N 1
ATOM 589 C CA . ASN A 1 69 ? 12.487 9.109 -8.082 1.00 75.81 69 ASN A CA 1
ATOM 590 C C . ASN A 1 69 ? 13.854 8.717 -8.657 1.00 75.81 69 ASN A C 1
ATOM 592 O O . ASN A 1 69 ? 14.560 9.577 -9.175 1.00 75.81 69 ASN A O 1
ATOM 596 N N . GLU A 1 70 ? 14.232 7.443 -8.553 1.00 69.56 70 GLU A N 1
ATOM 597 C CA . GLU A 1 70 ? 15.495 6.922 -9.085 1.00 69.56 70 GLU A CA 1
ATOM 598 C C . GLU A 1 70 ? 15.481 6.785 -10.620 1.00 69.56 70 GLU A C 1
ATOM 600 O O . GLU A 1 70 ? 16.534 6.801 -11.254 1.00 69.56 70 GLU A O 1
ATOM 605 N N . LEU A 1 71 ? 14.298 6.716 -11.239 1.00 66.19 71 LEU A N 1
ATOM 606 C CA . LEU A 1 71 ? 14.166 6.638 -12.693 1.00 66.19 71 LEU A CA 1
ATOM 607 C C . LEU A 1 71 ? 14.480 7.989 -13.360 1.00 66.19 71 LEU A C 1
ATOM 609 O O . LEU A 1 71 ? 13.877 9.003 -12.988 1.00 66.19 71 LEU A O 1
ATOM 613 N N . PRO A 1 72 ? 15.342 8.030 -14.393 1.00 65.19 72 PRO A N 1
ATOM 614 C CA . PRO A 1 72 ? 15.575 9.260 -15.133 1.00 65.19 72 PRO A CA 1
ATOM 615 C C . PRO A 1 72 ? 14.288 9.755 -15.796 1.00 65.19 72 PRO A C 1
ATOM 617 O O . PRO A 1 72 ? 13.425 8.984 -16.227 1.00 65.19 72 PRO A O 1
ATOM 620 N N . THR A 1 73 ? 14.142 11.080 -15.814 1.00 59.91 73 THR A N 1
ATOM 621 C CA . THR A 1 73 ? 12.941 11.748 -16.333 1.00 59.91 73 THR A CA 1
ATOM 622 C C . THR A 1 73 ? 12.932 11.780 -17.855 1.00 59.91 73 THR A C 1
ATOM 624 O O . THR A 1 73 ? 11.874 11.563 -18.446 1.00 59.91 73 THR A O 1
ATOM 627 N N . ASP A 1 74 ? 14.107 11.960 -18.452 1.00 59.78 74 ASP A N 1
ATOM 628 C CA . ASP A 1 74 ? 14.320 11.936 -19.889 1.00 59.78 74 ASP A CA 1
ATOM 629 C C . ASP A 1 74 ? 15.161 10.701 -20.217 1.00 59.78 74 ASP A C 1
ATOM 631 O O . ASP A 1 74 ? 16.219 10.484 -19.637 1.00 59.78 74 ASP A O 1
ATOM 635 N N . TYR A 1 75 ? 14.644 9.845 -21.095 1.00 58.03 75 TYR A N 1
ATOM 636 C CA . TYR A 1 75 ? 15.392 8.729 -21.665 1.00 58.03 75 TYR A CA 1
ATOM 637 C C . TYR A 1 75 ? 15.830 9.182 -23.055 1.00 58.03 75 TYR A C 1
ATOM 639 O O . TYR A 1 75 ? 15.175 8.838 -24.029 1.00 58.03 75 TYR A O 1
ATOM 647 N N . ASN A 1 76 ? 16.850 10.034 -23.172 1.00 52.84 76 ASN A N 1
ATOM 648 C CA . ASN A 1 76 ? 17.278 10.577 -24.472 1.00 52.84 76 ASN A CA 1
ATOM 649 C C . ASN A 1 76 ? 18.484 9.838 -25.080 1.00 52.84 76 ASN A C 1
ATOM 651 O O . ASN A 1 76 ? 19.180 10.388 -25.928 1.00 52.84 76 ASN A O 1
ATOM 655 N N . ASP A 1 77 ? 18.705 8.577 -24.702 1.00 57.81 77 ASP A N 1
ATOM 656 C CA . ASP A 1 77 ? 19.720 7.730 -25.331 1.00 57.81 77 ASP A CA 1
ATOM 657 C C . ASP A 1 77 ? 19.127 6.981 -26.534 1.00 57.81 77 ASP A C 1
ATOM 659 O O . ASP A 1 77 ? 18.327 6.057 -26.371 1.00 57.81 77 ASP A O 1
ATOM 663 N N . GLU A 1 78 ? 19.564 7.329 -27.752 1.00 57.47 78 GLU A N 1
ATOM 664 C CA . GLU A 1 78 ? 19.253 6.608 -29.006 1.00 57.47 78 GLU A CA 1
ATOM 665 C C . GLU A 1 78 ? 19.446 5.082 -28.883 1.00 57.47 78 GLU A C 1
ATOM 667 O O . GLU A 1 78 ? 18.710 4.304 -29.492 1.00 57.47 78 GLU A O 1
ATOM 672 N N . LEU A 1 79 ? 20.380 4.645 -28.032 1.00 59.84 79 LEU A N 1
ATOM 673 C CA . LEU A 1 79 ? 20.663 3.236 -27.748 1.00 59.84 79 LEU A CA 1
ATOM 674 C C . LEU A 1 79 ? 19.519 2.524 -27.007 1.00 59.84 79 LEU A C 1
ATOM 676 O O . LEU A 1 79 ? 19.207 1.372 -27.315 1.00 59.84 79 LEU A O 1
ATOM 680 N N . LEU A 1 80 ? 18.850 3.200 -26.066 1.00 63.69 80 LEU A N 1
ATOM 681 C CA . LEU A 1 80 ? 17.682 2.641 -25.383 1.00 63.69 80 LEU A CA 1
ATOM 682 C C . LEU A 1 80 ? 16.498 2.520 -26.340 1.00 63.69 80 LEU A C 1
ATOM 684 O O . LEU A 1 80 ? 15.823 1.493 -26.323 1.00 63.69 80 LEU A O 1
ATOM 688 N N . TYR A 1 81 ? 16.294 3.508 -27.215 1.00 63.94 81 TYR A N 1
ATOM 689 C CA . TYR A 1 81 ? 15.233 3.487 -28.228 1.00 63.94 81 TYR A CA 1
ATOM 690 C C . TYR A 1 81 ? 15.389 2.350 -29.246 1.00 63.94 81 TYR A C 1
ATOM 692 O O . TYR A 1 81 ? 14.390 1.834 -29.750 1.00 63.94 81 TYR A O 1
ATOM 700 N N . GLN A 1 82 ? 16.623 1.931 -29.543 1.00 63.72 82 GLN A N 1
ATOM 701 C CA . GLN A 1 82 ? 16.884 0.832 -30.476 1.00 63.72 82 GLN A CA 1
ATOM 702 C C . GLN A 1 82 ? 16.478 -0.539 -29.906 1.00 63.72 82 GLN A C 1
ATOM 704 O O . GLN A 1 82 ? 16.108 -1.439 -30.666 1.00 63.72 82 GLN A O 1
ATOM 709 N N . ARG A 1 83 ? 16.551 -0.722 -28.580 1.00 63.94 83 ARG A N 1
ATOM 710 C CA . ARG A 1 83 ? 16.315 -2.019 -27.924 1.00 63.94 83 ARG A CA 1
ATOM 711 C C . ARG A 1 83 ? 14.991 -2.097 -27.172 1.00 63.94 83 ARG A C 1
ATOM 713 O O . ARG A 1 83 ? 14.352 -3.149 -27.188 1.00 63.94 83 ARG A O 1
ATOM 720 N N . PHE A 1 84 ? 14.582 -1.004 -26.540 1.00 67.69 84 PHE A N 1
ATOM 721 C CA . PHE A 1 84 ? 13.353 -0.891 -25.772 1.00 67.69 84 PHE A CA 1
ATOM 722 C C . PHE A 1 84 ? 12.403 0.096 -26.443 1.00 67.69 84 PHE A C 1
ATOM 724 O O . PHE A 1 84 ? 12.760 1.214 -26.800 1.00 67.69 84 PHE A O 1
ATOM 731 N N . GLN A 1 85 ? 11.148 -0.318 -26.581 1.00 69.25 85 GLN A N 1
ATOM 732 C CA . GLN A 1 85 ? 10.092 0.550 -27.084 1.00 69.25 85 GLN A CA 1
ATOM 733 C C . GLN A 1 85 ? 9.786 1.630 -26.025 1.00 69.25 85 GLN A C 1
ATOM 735 O O . GLN A 1 85 ? 9.324 1.274 -24.935 1.00 69.25 85 GLN A O 1
ATOM 740 N N . PRO A 1 86 ? 9.967 2.931 -26.317 1.00 68.44 86 PRO A N 1
ATOM 741 C CA . PRO A 1 86 ? 9.901 4.008 -25.318 1.00 68.44 86 PRO A CA 1
ATOM 742 C C . PRO A 1 86 ? 8.548 4.121 -24.616 1.00 68.44 86 PRO A C 1
ATOM 744 O O . PRO A 1 86 ? 8.464 4.498 -23.447 1.00 68.44 86 PRO A O 1
ATOM 747 N N . PHE A 1 87 ? 7.486 3.717 -25.309 1.00 72.69 87 PHE A N 1
ATOM 748 C CA . PHE A 1 87 ? 6.144 3.631 -24.753 1.00 72.69 87 PHE A CA 1
ATOM 749 C C . PHE A 1 87 ? 6.075 2.769 -23.479 1.00 72.69 87 PHE A C 1
ATOM 751 O O . PHE A 1 87 ? 5.388 3.145 -22.533 1.00 72.69 87 PHE A O 1
ATOM 758 N N . HIS A 1 88 ? 6.815 1.657 -23.405 1.00 75.19 88 HIS A N 1
ATOM 759 C CA . HIS A 1 88 ? 6.761 0.745 -22.254 1.00 75.19 88 HIS A CA 1
ATOM 760 C C . HIS A 1 88 ? 7.436 1.339 -21.017 1.00 75.19 88 HIS A C 1
ATOM 762 O O . HIS A 1 88 ? 6.936 1.168 -19.909 1.00 75.19 88 HIS A O 1
ATOM 768 N N . CYS A 1 89 ? 8.519 2.100 -21.195 1.00 74.50 89 CYS A N 1
ATOM 769 C CA . CYS A 1 89 ? 9.170 2.822 -20.101 1.00 74.50 89 CYS A CA 1
ATOM 770 C C . CYS A 1 89 ? 8.241 3.895 -19.521 1.00 74.50 89 CYS A C 1
ATOM 772 O O . CYS A 1 89 ? 8.098 4.018 -18.302 1.00 74.50 89 CYS A O 1
ATOM 774 N N . ILE A 1 90 ? 7.562 4.642 -20.399 1.00 77.50 90 ILE A N 1
ATOM 775 C CA . ILE A 1 90 ? 6.578 5.652 -19.998 1.00 77.50 90 ILE A CA 1
ATOM 776 C C . ILE A 1 90 ? 5.410 4.988 -19.264 1.00 77.50 90 ILE A C 1
ATOM 778 O O . ILE A 1 90 ? 5.023 5.462 -18.196 1.00 77.50 90 ILE A O 1
ATOM 782 N N . LEU A 1 91 ? 4.890 3.879 -19.798 1.00 79.75 91 LEU A N 1
ATOM 783 C CA . LEU A 1 91 ? 3.794 3.125 -19.199 1.00 79.75 91 LEU A CA 1
ATOM 784 C C . LEU A 1 91 ? 4.169 2.584 -17.815 1.00 79.75 91 LEU A C 1
ATOM 786 O O . LEU A 1 91 ? 3.441 2.846 -16.864 1.00 79.75 91 LEU A O 1
ATOM 790 N N . ALA A 1 92 ? 5.302 1.892 -17.675 1.00 79.62 92 ALA A N 1
ATOM 791 C CA . ALA A 1 92 ? 5.748 1.324 -16.401 1.00 79.62 92 ALA A CA 1
ATOM 792 C C . ALA A 1 92 ? 5.911 2.404 -15.318 1.00 79.62 92 ALA A C 1
ATOM 794 O O . ALA A 1 92 ? 5.436 2.249 -14.191 1.00 79.62 92 ALA A O 1
ATOM 795 N N . ARG A 1 93 ? 6.514 3.546 -15.674 1.00 80.12 93 ARG A N 1
ATOM 796 C CA . ARG A 1 93 ? 6.649 4.693 -14.765 1.00 80.12 93 ARG A CA 1
ATOM 797 C C . ARG A 1 93 ? 5.291 5.257 -14.353 1.00 80.12 93 ARG A C 1
ATOM 799 O O . ARG A 1 93 ? 5.082 5.602 -13.190 1.00 80.12 93 ARG A O 1
ATOM 806 N N . ASP A 1 94 ? 4.370 5.377 -15.300 1.00 82.00 94 ASP A N 1
ATOM 807 C CA . ASP A 1 94 ? 3.048 5.929 -15.035 1.00 82.00 94 ASP A CA 1
ATOM 808 C C . ASP A 1 94 ? 2.173 4.975 -14.203 1.00 82.00 94 ASP A C 1
ATOM 810 O O . ASP A 1 94 ? 1.441 5.428 -13.325 1.00 82.00 94 ASP A O 1
ATOM 814 N N . GLN A 1 95 ? 2.305 3.658 -14.392 1.00 84.06 95 GLN A N 1
ATOM 815 C CA . GLN A 1 95 ? 1.696 2.644 -13.522 1.00 84.06 95 GLN A CA 1
ATOM 816 C C . GLN A 1 95 ? 2.214 2.765 -12.082 1.00 84.06 95 GLN A C 1
ATOM 818 O O . GLN A 1 95 ? 1.415 2.795 -11.146 1.00 84.06 95 GLN A O 1
ATOM 823 N N . LEU A 1 96 ? 3.529 2.931 -11.889 1.00 85.69 96 LEU A N 1
ATOM 824 C CA . LEU A 1 96 ? 4.124 3.114 -10.561 1.00 85.69 96 LEU A CA 1
ATOM 825 C C . LEU A 1 96 ? 3.614 4.391 -9.873 1.00 85.69 96 LEU A C 1
ATOM 827 O O . LEU A 1 96 ? 3.208 4.365 -8.710 1.00 85.69 96 LEU A O 1
ATOM 831 N N . ARG A 1 97 ? 3.563 5.510 -10.605 1.00 85.81 97 ARG A N 1
ATOM 832 C CA . ARG A 1 97 ? 3.015 6.776 -10.096 1.00 85.81 97 ARG A CA 1
ATOM 833 C C . ARG A 1 97 ? 1.542 6.637 -9.710 1.00 85.81 97 ARG A C 1
ATOM 835 O O . ARG A 1 97 ? 1.139 7.123 -8.650 1.00 85.81 97 ARG A O 1
ATOM 842 N N . ARG A 1 98 ? 0.742 5.966 -10.543 1.00 87.25 98 ARG A N 1
ATOM 843 C CA . ARG A 1 98 ? -0.670 5.679 -10.252 1.00 87.25 98 ARG A CA 1
ATOM 844 C C . ARG A 1 98 ? -0.819 4.799 -9.012 1.00 87.25 98 ARG A C 1
ATOM 846 O O . ARG A 1 98 ? -1.657 5.098 -8.166 1.00 87.25 98 ARG A O 1
ATOM 853 N N . ALA A 1 99 ? 0.030 3.792 -8.831 1.00 89.56 99 ALA A N 1
ATOM 854 C CA . ALA A 1 99 ? -0.004 2.918 -7.659 1.00 89.56 99 ALA A CA 1
ATOM 855 C C . ALA A 1 99 ? 0.208 3.673 -6.348 1.00 89.56 99 ALA A C 1
ATOM 857 O O . ALA A 1 99 ? -0.572 3.505 -5.410 1.00 89.56 99 ALA A O 1
ATOM 858 N N . VAL A 1 100 ? 1.198 4.569 -6.308 1.00 90.19 100 VAL A N 1
ATOM 859 C CA . VAL A 1 100 ? 1.456 5.456 -5.160 1.00 90.19 100 VAL A CA 1
ATOM 860 C C . VAL A 1 100 ? 0.206 6.275 -4.819 1.00 90.19 100 VAL A C 1
ATOM 862 O O . VAL A 1 100 ? -0.194 6.362 -3.655 1.00 90.19 100 VAL A O 1
ATOM 865 N N . GLN A 1 101 ? -0.461 6.838 -5.829 1.00 90.62 101 GLN A N 1
ATOM 866 C CA . GLN A 1 101 ? -1.688 7.612 -5.630 1.00 90.62 101 GLN A CA 1
ATOM 867 C C . GLN A 1 101 ? -2.844 6.745 -5.110 1.00 90.62 101 GLN A C 1
ATOM 869 O O . GLN A 1 101 ? -3.500 7.122 -4.135 1.00 90.62 101 GLN A O 1
ATOM 874 N N . VAL A 1 102 ? -3.085 5.582 -5.719 1.00 90.56 102 VAL A N 1
ATOM 875 C CA . VAL A 1 102 ? -4.184 4.672 -5.358 1.00 90.56 102 VAL A CA 1
ATOM 876 C C . VAL A 1 102 ? -4.002 4.105 -3.951 1.00 90.56 102 VAL A C 1
ATOM 878 O O . VAL A 1 102 ? -4.950 4.142 -3.167 1.00 90.56 102 VAL A O 1
ATOM 881 N N . ILE A 1 103 ? -2.795 3.664 -3.581 1.00 92.06 103 ILE A N 1
ATOM 882 C CA . ILE A 1 103 ? -2.484 3.189 -2.220 1.00 92.06 103 ILE A CA 1
ATOM 883 C C . ILE A 1 103 ? -2.739 4.307 -1.199 1.00 92.06 103 ILE A C 1
ATOM 885 O O . ILE A 1 103 ? -3.372 4.082 -0.163 1.00 92.06 103 ILE A O 1
ATOM 889 N N . GLY A 1 104 ? -2.318 5.538 -1.506 1.00 92.50 104 GLY A N 1
ATOM 890 C CA . GLY A 1 104 ? -2.577 6.705 -0.663 1.00 92.50 104 GLY A CA 1
ATOM 891 C C . GLY A 1 104 ? -4.072 6.995 -0.467 1.00 92.50 104 GLY A C 1
ATOM 892 O O . GLY A 1 104 ? -4.504 7.290 0.657 1.00 92.50 104 GLY A O 1
ATOM 893 N N . GLN A 1 105 ? -4.870 6.878 -1.532 1.00 92.06 105 GLN A N 1
ATOM 894 C CA . GLN A 1 105 ? -6.327 7.046 -1.495 1.00 92.06 105 GLN A CA 1
ATOM 895 C C . GLN A 1 105 ? -7.011 5.931 -0.691 1.00 92.06 105 GLN A C 1
ATOM 897 O O . GLN A 1 105 ? -7.782 6.241 0.222 1.00 92.06 105 GLN A O 1
ATOM 902 N N . MET A 1 106 ? -6.681 4.664 -0.965 1.00 92.12 106 MET A N 1
ATOM 903 C CA . MET A 1 106 ? -7.193 3.482 -0.256 1.00 92.12 106 MET A CA 1
ATOM 904 C C . MET A 1 106 ? -6.959 3.594 1.249 1.00 92.12 106 MET A C 1
ATOM 906 O O . MET A 1 106 ? -7.898 3.536 2.044 1.00 92.12 106 MET A O 1
ATOM 910 N N . ALA A 1 107 ? -5.713 3.832 1.655 1.00 93.12 107 ALA A N 1
ATOM 911 C CA . ALA A 1 107 ? -5.366 3.951 3.063 1.00 93.12 107 ALA A CA 1
ATOM 912 C C . ALA A 1 107 ? -6.103 5.116 3.738 1.00 93.12 107 ALA A C 1
ATOM 914 O O . ALA A 1 107 ? -6.605 4.983 4.854 1.00 93.12 107 ALA A O 1
ATOM 915 N N . SER A 1 108 ? -6.219 6.261 3.060 1.00 93.00 108 SER A N 1
ATOM 916 C CA . SER A 1 108 ? -6.947 7.419 3.592 1.00 93.00 108 SER A CA 1
ATOM 917 C C . SER A 1 108 ? -8.441 7.137 3.758 1.00 93.00 108 SER A C 1
ATOM 919 O O . SER A 1 108 ? -9.033 7.577 4.746 1.00 93.00 108 SER A O 1
ATOM 921 N N . TYR A 1 109 ? -9.045 6.385 2.836 1.00 92.81 109 TYR A N 1
ATOM 922 C CA . TYR A 1 109 ? -10.431 5.932 2.931 1.00 92.81 109 TYR A CA 1
ATOM 923 C C . TYR A 1 109 ? -10.640 5.005 4.137 1.00 92.81 109 TYR A C 1
ATOM 925 O O . TYR A 1 109 ? -11.482 5.299 4.988 1.00 92.81 109 TYR A O 1
ATOM 933 N N . PHE A 1 110 ? -9.826 3.956 4.285 1.00 92.12 110 PHE A N 1
ATOM 934 C CA . PHE A 1 110 ? -9.951 3.019 5.407 1.00 92.12 110 PHE A CA 1
ATOM 935 C C . PHE A 1 110 ? -9.650 3.671 6.763 1.00 92.12 110 PHE A C 1
ATOM 937 O O . PHE A 1 110 ? -10.356 3.414 7.736 1.00 92.12 110 PHE A O 1
ATOM 944 N N . ILE A 1 111 ? -8.678 4.587 6.844 1.00 92.94 111 ILE A N 1
ATOM 945 C CA . ILE A 1 111 ? -8.410 5.361 8.069 1.00 92.94 111 ILE A CA 1
ATOM 946 C C . ILE A 1 111 ? -9.612 6.239 8.439 1.00 92.94 111 ILE A C 1
ATOM 948 O O . ILE A 1 111 ? -9.924 6.383 9.621 1.00 92.94 111 ILE A O 1
ATOM 952 N N . ARG A 1 112 ? -10.292 6.844 7.456 1.00 91.56 112 ARG A N 1
ATOM 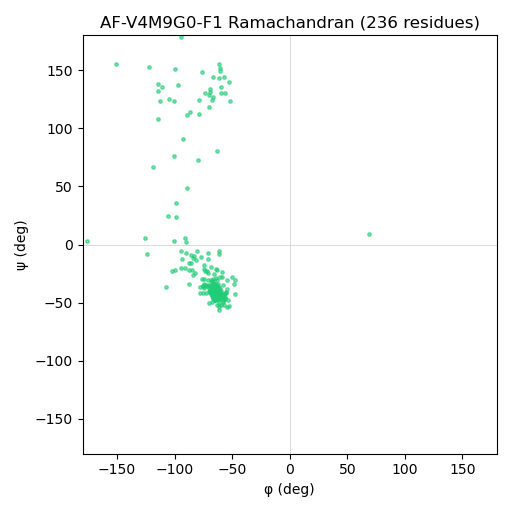953 C CA . ARG A 1 112 ? -11.531 7.598 7.707 1.00 91.56 112 ARG A CA 1
ATOM 954 C C . ARG A 1 112 ? -12.638 6.670 8.202 1.00 91.56 112 ARG A C 1
ATOM 956 O O . ARG A 1 112 ? -13.307 7.023 9.166 1.00 91.56 112 ARG A O 1
ATOM 963 N N . LEU A 1 113 ? -12.780 5.486 7.608 1.00 90.38 113 LEU A N 1
ATOM 964 C CA . LEU A 1 113 ? -13.777 4.493 8.010 1.00 90.38 113 LEU A CA 1
ATOM 965 C C . LEU A 1 113 ? -13.548 3.973 9.439 1.00 90.38 113 LEU A C 1
ATOM 967 O O . LEU A 1 113 ? -14.495 3.888 10.211 1.00 90.38 113 LEU A O 1
ATOM 971 N N . LEU A 1 114 ? -12.294 3.734 9.830 1.00 88.81 114 LEU A N 1
ATOM 972 C CA . LEU A 1 114 ? -11.923 3.343 11.197 1.00 88.81 114 LEU A CA 1
ATOM 973 C C . LEU A 1 114 ? -12.162 4.453 12.231 1.00 88.81 114 LEU A C 1
ATOM 975 O O . LEU A 1 114 ? -12.396 4.166 13.402 1.00 88.81 114 LEU A O 1
ATOM 979 N N . LYS A 1 115 ? -12.072 5.724 11.823 1.00 86.62 115 LYS A N 1
ATOM 980 C CA . LYS A 1 115 ? -12.285 6.879 12.711 1.00 86.62 115 LYS A CA 1
ATOM 981 C C . LYS A 1 115 ? -13.748 7.273 12.864 1.00 86.62 115 LYS A C 1
ATOM 983 O O . LYS A 1 115 ? -14.069 7.941 13.844 1.00 86.62 115 LYS A O 1
ATOM 988 N N . LYS A 1 116 ? -14.604 6.903 11.912 1.00 83.25 116 LYS A N 1
ATOM 989 C CA . LYS A 1 116 ? -16.046 7.135 11.992 1.00 83.25 116 LYS A CA 1
ATOM 990 C C . LYS A 1 116 ? -16.654 6.410 13.190 1.00 83.25 116 LYS A C 1
ATOM 992 O O . LYS A 1 116 ? -16.149 5.384 13.648 1.00 83.25 116 LYS A O 1
ATOM 997 N N . ASP A 1 117 ? -17.788 6.926 13.651 1.00 68.50 117 ASP A N 1
ATOM 998 C CA . ASP A 1 117 ? -18.517 6.335 14.772 1.00 68.50 117 ASP A CA 1
ATOM 999 C C . ASP A 1 117 ? -19.202 5.003 14.455 1.00 68.50 117 ASP A C 1
ATOM 1001 O O . ASP A 1 117 ? -19.614 4.314 15.377 1.00 68.50 117 ASP A O 1
ATOM 1005 N N . GLU A 1 118 ? -19.192 4.590 13.187 1.00 71.12 118 GLU A N 1
ATOM 1006 C CA . GLU A 1 118 ? -19.772 3.343 12.669 1.00 71.12 118 GLU A CA 1
ATOM 1007 C C . GLU A 1 118 ? -18.997 2.063 13.079 1.00 71.12 118 GLU A C 1
ATOM 1009 O O . GLU A 1 118 ? -19.492 0.955 12.883 1.00 71.12 118 GLU A O 1
ATOM 1014 N N . CYS A 1 119 ? -17.776 2.179 13.624 1.00 77.12 119 CYS A N 1
ATOM 1015 C CA . CYS A 1 119 ? -16.985 1.031 14.096 1.00 77.12 119 CYS A CA 1
ATOM 1016 C C . CYS A 1 119 ? -17.219 0.750 15.582 1.00 77.12 119 CYS A C 1
ATOM 1018 O O . CYS A 1 119 ? -16.517 1.289 16.443 1.00 77.12 119 CYS A O 1
ATOM 1020 N N . ASP A 1 120 ? -18.190 -0.094 15.902 1.00 80.06 120 ASP A N 1
ATOM 1021 C CA . ASP A 1 120 ? -18.585 -0.331 17.295 1.00 80.06 120 ASP A CA 1
ATOM 1022 C C . ASP A 1 120 ? -17.850 -1.482 17.982 1.00 80.06 120 ASP A C 1
ATOM 1024 O O . ASP A 1 120 ? -17.782 -1.502 19.212 1.00 80.06 120 ASP A O 1
ATOM 1028 N N . SER A 1 121 ? -17.259 -2.397 17.209 1.00 86.12 121 SER A N 1
ATOM 1029 C CA . SER A 1 121 ? -16.606 -3.608 17.718 1.00 86.12 121 SER A CA 1
ATOM 1030 C C . SER A 1 121 ? -15.135 -3.709 17.315 1.00 86.12 121 SER A C 1
ATOM 1032 O O . SER A 1 121 ? -14.721 -3.218 16.261 1.00 86.12 121 SER A O 1
ATOM 1034 N N . LEU A 1 122 ? -14.353 -4.409 18.145 1.00 85.38 122 LEU A N 1
ATOM 1035 C CA . LEU A 1 122 ? -12.960 -4.738 17.848 1.00 85.38 122 LEU A CA 1
ATOM 1036 C C . LEU A 1 122 ? -12.853 -5.548 16.552 1.00 85.38 122 LEU A C 1
ATOM 1038 O O . LEU A 1 122 ? -12.028 -5.232 15.700 1.00 85.38 122 LEU A O 1
ATOM 1042 N N . ASP A 1 123 ? -13.715 -6.549 16.377 1.00 86.44 123 ASP A N 1
ATOM 1043 C CA . ASP A 1 123 ? -13.662 -7.452 15.225 1.00 86.44 123 ASP A CA 1
ATOM 1044 C C . ASP A 1 123 ? -13.942 -6.731 13.909 1.00 86.44 123 ASP A C 1
ATOM 1046 O O . ASP A 1 123 ? -13.340 -7.049 12.886 1.00 86.44 123 ASP A O 1
ATOM 1050 N N . GLN A 1 124 ? -14.814 -5.720 13.916 1.00 88.69 124 GLN A N 1
ATOM 1051 C CA . GLN A 1 124 ? -15.023 -4.874 12.743 1.00 88.69 124 GLN A CA 1
ATOM 1052 C C . GLN A 1 124 ? -13.765 -4.062 12.413 1.00 88.69 124 GLN A C 1
ATOM 1054 O O . GLN A 1 124 ? -13.402 -3.965 11.242 1.00 88.69 124 GLN A O 1
ATOM 1059 N N . CYS A 1 125 ? -13.055 -3.539 13.418 1.00 90.44 125 CYS A N 1
ATOM 1060 C CA . CYS A 1 125 ? -11.772 -2.872 13.193 1.00 90.44 125 CYS A CA 1
ATOM 1061 C C . CYS A 1 125 ? -10.698 -3.837 12.665 1.00 90.44 125 CYS A C 1
ATOM 1063 O O . CYS A 1 125 ? -9.963 -3.458 11.752 1.00 90.44 125 CYS A O 1
ATOM 1065 N N . LYS A 1 126 ? -10.648 -5.080 13.165 1.00 89.81 126 LYS A N 1
ATOM 1066 C CA . LYS A 1 126 ? -9.759 -6.137 12.647 1.00 89.81 126 LYS A CA 1
ATOM 1067 C C . LYS A 1 126 ? -10.050 -6.434 11.178 1.00 89.81 126 LYS A C 1
ATOM 1069 O O . LYS A 1 126 ? -9.152 -6.329 10.346 1.00 89.81 126 LYS A O 1
ATOM 1074 N N . ARG A 1 127 ? -11.321 -6.690 10.838 1.00 90.69 127 ARG A N 1
ATOM 1075 C CA . ARG A 1 127 ? -11.782 -6.914 9.454 1.00 90.69 127 ARG A CA 1
ATOM 1076 C C . ARG A 1 127 ? -11.372 -5.779 8.524 1.00 90.69 127 ARG A C 1
ATOM 1078 O O . ARG A 1 127 ? -10.847 -6.027 7.441 1.00 90.69 127 ARG A O 1
ATOM 1085 N N . LEU A 1 128 ? -11.596 -4.536 8.947 1.00 91.19 128 LEU A N 1
ATOM 1086 C CA . LEU A 1 128 ? -11.251 -3.360 8.154 1.00 91.19 128 LEU A CA 1
ATOM 1087 C C . LEU A 1 128 ? -9.744 -3.191 7.983 1.00 91.19 128 LEU A C 1
ATOM 1089 O O . LEU A 1 128 ? -9.316 -2.841 6.886 1.00 91.19 128 LEU A O 1
ATOM 1093 N N . LYS A 1 129 ? -8.940 -3.468 9.018 1.00 91.62 129 LYS A N 1
ATOM 1094 C CA . LYS A 1 129 ? -7.478 -3.464 8.884 1.00 91.62 129 LYS A CA 1
ATOM 1095 C C . LYS A 1 129 ? -7.033 -4.509 7.862 1.00 91.62 129 LYS A C 1
ATOM 1097 O O . LYS A 1 129 ? -6.336 -4.150 6.920 1.00 91.62 129 LYS A O 1
ATOM 1102 N N . VAL A 1 130 ? -7.455 -5.764 8.025 1.00 91.50 130 VAL A N 1
ATOM 1103 C CA . VAL A 1 130 ? -7.085 -6.874 7.128 1.00 91.50 130 VAL A CA 1
ATOM 1104 C C . VAL A 1 130 ? -7.474 -6.554 5.684 1.00 91.50 130 VAL A C 1
ATOM 1106 O O . VAL A 1 130 ? -6.650 -6.668 4.782 1.00 91.50 130 VAL A O 1
ATOM 1109 N N . THR A 1 131 ? -8.693 -6.051 5.473 1.00 91.50 131 THR A N 1
ATOM 1110 C CA . THR A 1 131 ? -9.170 -5.637 4.143 1.00 91.50 131 THR A CA 1
ATOM 1111 C C . THR A 1 131 ? -8.309 -4.512 3.566 1.00 91.50 131 THR A C 1
ATOM 1113 O O . THR A 1 131 ? -7.912 -4.574 2.404 1.00 91.50 131 THR A O 1
ATOM 1116 N N . ALA A 1 132 ? -7.975 -3.496 4.370 1.00 92.31 132 ALA A N 1
ATOM 1117 C CA . ALA A 1 132 ? -7.132 -2.387 3.935 1.00 92.31 132 ALA A CA 1
ATOM 1118 C C . ALA A 1 132 ? -5.730 -2.857 3.522 1.00 92.31 132 ALA A C 1
ATOM 1120 O O . ALA A 1 132 ? -5.244 -2.461 2.462 1.00 92.31 132 ALA A O 1
ATOM 1121 N N . LEU A 1 133 ? -5.098 -3.711 4.335 1.00 91.81 133 LEU A N 1
ATOM 1122 C CA . LEU A 1 133 ? -3.784 -4.287 4.042 1.00 91.81 133 LEU A CA 1
ATOM 1123 C C . LEU A 1 133 ? -3.822 -5.132 2.766 1.00 91.81 133 LEU A C 1
ATOM 1125 O O . LEU A 1 133 ? -2.987 -4.924 1.893 1.00 91.81 133 LEU A O 1
ATOM 1129 N N . GLY A 1 134 ? -4.828 -5.996 2.605 1.00 91.31 134 GLY A N 1
ATOM 1130 C CA . GLY A 1 134 ? -4.993 -6.822 1.407 1.00 91.31 134 GLY A CA 1
ATOM 1131 C C . GLY A 1 134 ? -5.172 -6.001 0.132 1.00 91.31 134 GLY A C 1
ATOM 1132 O O . GLY A 1 134 ? -4.558 -6.303 -0.892 1.00 91.31 134 GLY A O 1
ATOM 1133 N N . CYS A 1 135 ? -5.947 -4.914 0.190 1.00 90.31 135 CYS A N 1
ATOM 1134 C CA . CYS A 1 135 ? -6.131 -4.020 -0.954 1.00 90.31 135 CYS A CA 1
ATOM 1135 C C . CYS A 1 135 ? -4.824 -3.323 -1.345 1.00 90.31 135 CYS A C 1
ATOM 1137 O O . CYS A 1 135 ? -4.454 -3.318 -2.519 1.00 90.31 135 CYS A O 1
ATOM 1139 N N . MET A 1 136 ? -4.108 -2.759 -0.367 1.00 91.31 136 MET A N 1
ATOM 1140 C CA . MET A 1 136 ? -2.828 -2.090 -0.623 1.00 91.31 136 MET A CA 1
ATOM 1141 C C . MET A 1 136 ? -1.778 -3.073 -1.152 1.00 91.31 136 MET A C 1
ATOM 1143 O O . MET A 1 136 ? -1.103 -2.768 -2.133 1.00 91.31 136 MET A O 1
ATOM 1147 N N . TYR A 1 137 ? -1.697 -4.265 -0.556 1.00 90.81 137 TYR A N 1
ATOM 1148 C CA . TYR A 1 137 ? -0.798 -5.330 -0.987 1.00 90.81 137 TYR A CA 1
ATOM 1149 C C . TYR A 1 137 ? -1.098 -5.775 -2.419 1.00 90.81 137 TYR A C 1
ATOM 1151 O O . TYR A 1 137 ? -0.193 -5.851 -3.240 1.00 90.81 137 TYR A O 1
ATOM 1159 N N . THR A 1 138 ? -2.372 -5.970 -2.767 1.00 90.19 138 THR A N 1
ATOM 1160 C CA . THR A 1 138 ? -2.768 -6.343 -4.133 1.00 90.19 138 THR A CA 1
ATOM 1161 C C . THR A 1 138 ? -2.307 -5.303 -5.150 1.00 90.19 138 THR A C 1
ATOM 1163 O O . THR A 1 138 ? -1.753 -5.664 -6.184 1.00 90.19 138 THR A O 1
ATOM 1166 N N . VAL A 1 139 ? -2.483 -4.007 -4.865 1.00 89.06 139 VAL A N 1
ATOM 1167 C CA . VAL A 1 139 ? -1.994 -2.942 -5.757 1.00 89.06 139 VAL A CA 1
ATOM 1168 C C . VAL A 1 139 ? -0.470 -2.982 -5.883 1.00 89.06 139 VAL A C 1
ATOM 1170 O O . VAL A 1 139 ? 0.039 -2.866 -6.996 1.00 89.06 139 VAL A O 1
ATOM 1173 N N . ALA A 1 140 ? 0.254 -3.200 -4.782 1.00 87.69 140 ALA A N 1
ATOM 1174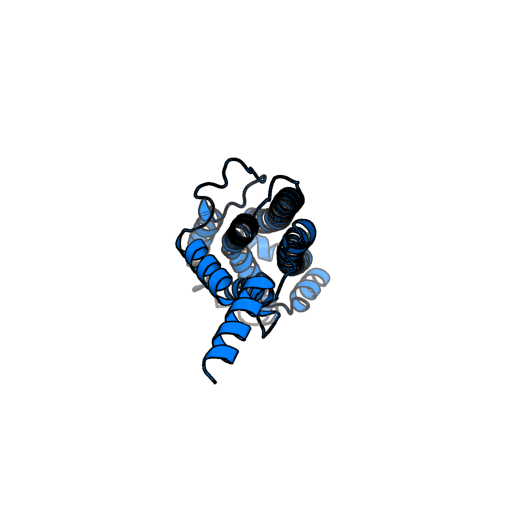 C CA . ALA A 1 140 ? 1.707 -3.353 -4.813 1.00 87.69 140 ALA A CA 1
ATOM 1175 C C . ALA A 1 140 ? 2.139 -4.557 -5.674 1.00 87.69 140 ALA A C 1
ATOM 1177 O O . ALA A 1 140 ? 3.023 -4.417 -6.518 1.00 87.69 140 ALA A O 1
ATOM 1178 N N . MET A 1 141 ? 1.459 -5.702 -5.551 1.00 86.62 141 MET A N 1
ATOM 1179 C CA . MET A 1 141 ? 1.731 -6.901 -6.354 1.00 86.62 141 MET A CA 1
ATOM 1180 C C . MET A 1 141 ? 1.499 -6.676 -7.851 1.00 86.62 141 MET A C 1
ATOM 1182 O O . MET A 1 141 ? 2.294 -7.137 -8.668 1.00 86.62 141 MET A O 1
ATOM 1186 N N . ARG A 1 142 ? 0.470 -5.906 -8.232 1.00 85.50 142 ARG A N 1
ATOM 1187 C CA . ARG A 1 142 ? 0.219 -5.542 -9.642 1.00 85.50 142 ARG A CA 1
ATOM 1188 C C . ARG A 1 142 ? 1.335 -4.690 -10.253 1.00 85.50 142 ARG A C 1
ATOM 1190 O O . ARG A 1 142 ? 1.482 -4.668 -11.470 1.00 85.50 142 ARG A O 1
ATOM 1197 N N . CYS A 1 143 ? 2.137 -4.015 -9.428 1.00 84.44 143 CYS A N 1
ATOM 1198 C CA . CYS A 1 143 ? 3.261 -3.196 -9.886 1.00 84.44 143 CYS A CA 1
ATOM 1199 C C . CYS A 1 143 ? 4.555 -3.994 -10.088 1.00 84.44 143 CYS A C 1
ATOM 1201 O O . CYS A 1 143 ? 5.469 -3.492 -10.744 1.00 84.44 143 CYS A O 1
ATOM 1203 N N . LEU A 1 144 ? 4.654 -5.217 -9.551 1.00 83.81 144 LEU A N 1
ATOM 1204 C CA . LEU A 1 144 ? 5.874 -6.030 -9.623 1.00 83.81 144 LEU A CA 1
ATOM 1205 C C . LEU A 1 144 ? 6.378 -6.255 -11.058 1.00 83.81 144 LEU A C 1
ATOM 1207 O O . LEU A 1 144 ? 7.580 -6.109 -11.274 1.00 83.81 144 LEU A O 1
ATOM 1211 N N . PRO A 1 145 ? 5.526 -6.531 -12.064 1.00 81.69 145 PRO A N 1
ATOM 1212 C CA . PRO A 1 145 ? 5.998 -6.721 -13.436 1.00 81.69 145 PRO A CA 1
ATOM 1213 C C . PRO A 1 145 ? 6.592 -5.442 -14.040 1.00 81.69 145 PRO A C 1
ATOM 1215 O O . PRO A 1 145 ? 7.600 -5.494 -14.743 1.00 81.69 145 PRO A O 1
ATOM 1218 N N . SER A 1 146 ? 6.023 -4.279 -13.698 1.00 81.44 146 SER A N 1
ATOM 1219 C CA . SER A 1 146 ? 6.571 -2.974 -14.094 1.00 81.44 146 SER A CA 1
ATOM 1220 C C . SER A 1 146 ? 7.934 -2.717 -13.447 1.00 81.44 146 SER A C 1
ATOM 1222 O O . SER A 1 146 ? 8.852 -2.245 -14.112 1.00 81.44 146 SER A O 1
ATOM 1224 N N . LEU A 1 147 ? 8.098 -3.074 -12.172 1.00 81.19 147 LEU A N 1
ATOM 1225 C CA . LEU A 1 147 ? 9.370 -2.948 -11.455 1.00 81.19 147 LEU A CA 1
ATOM 1226 C C . LEU A 1 147 ? 10.437 -3.909 -11.999 1.00 81.19 147 LEU A C 1
ATOM 1228 O O . LEU A 1 147 ? 11.580 -3.505 -12.192 1.00 81.19 147 LEU A O 1
ATOM 1232 N N . ALA A 1 148 ? 10.063 -5.150 -12.320 1.00 81.38 148 ALA A N 1
ATOM 1233 C CA . ALA A 1 148 ? 10.962 -6.128 -12.930 1.00 81.38 148 ALA A CA 1
ATOM 1234 C C . ALA A 1 148 ? 11.451 -5.676 -14.317 1.00 81.38 148 ALA A C 1
ATOM 1236 O O . ALA A 1 148 ? 12.624 -5.841 -14.651 1.00 81.38 148 ALA A O 1
ATOM 1237 N N . PHE A 1 149 ? 10.573 -5.063 -15.117 1.00 78.00 149 PHE A N 1
ATOM 1238 C CA . PHE A 1 149 ? 10.953 -4.465 -16.396 1.00 78.00 149 PHE A CA 1
ATOM 1239 C C . PHE A 1 149 ? 11.991 -3.346 -16.220 1.00 78.00 149 PHE A C 1
ATOM 1241 O O . PHE A 1 149 ? 12.995 -3.320 -16.933 1.00 78.00 149 PHE A O 1
ATOM 1248 N N . LEU A 1 150 ? 11.786 -2.462 -15.241 1.00 77.00 150 LEU A N 1
ATOM 1249 C CA . LEU A 1 150 ? 12.709 -1.364 -14.945 1.00 77.00 150 LEU A CA 1
ATOM 1250 C C . LEU A 1 150 ? 14.066 -1.856 -14.414 1.00 77.00 150 LEU A C 1
ATOM 1252 O O . LEU A 1 150 ? 15.095 -1.302 -14.803 1.00 77.00 150 LEU A O 1
ATOM 1256 N N . ASP A 1 151 ? 14.104 -2.922 -13.606 1.00 78.62 151 ASP A N 1
ATOM 1257 C CA . ASP A 1 151 ? 15.376 -3.519 -13.168 1.00 78.62 151 ASP A CA 1
ATOM 1258 C C . ASP A 1 151 ? 16.166 -4.106 -14.341 1.00 78.62 151 ASP A C 1
ATOM 1260 O O . ASP A 1 151 ? 17.380 -3.935 -14.415 1.00 78.62 151 ASP A O 1
ATOM 1264 N N . ARG A 1 152 ? 15.494 -4.728 -15.318 1.00 76.69 152 ARG A N 1
ATOM 1265 C CA . ARG A 1 152 ? 16.168 -5.212 -16.534 1.00 76.69 152 ARG A CA 1
ATOM 1266 C C . ARG A 1 152 ? 16.776 -4.075 -17.348 1.00 76.69 152 ARG A C 1
ATOM 1268 O O . ARG A 1 152 ? 17.894 -4.223 -17.837 1.00 76.69 152 ARG A O 1
ATOM 1275 N N . ILE A 1 153 ? 16.084 -2.938 -17.463 1.00 75.06 153 ILE A N 1
ATOM 1276 C CA . ILE A 1 153 ? 16.643 -1.737 -18.106 1.00 75.06 153 ILE A CA 1
ATOM 1277 C C . ILE A 1 153 ? 17.874 -1.254 -17.337 1.00 75.06 153 ILE A C 1
ATOM 1279 O O . ILE A 1 153 ? 18.907 -0.994 -17.951 1.00 75.06 153 ILE A O 1
ATOM 1283 N N . ARG A 1 154 ? 17.808 -1.189 -16.001 1.00 76.56 154 ARG A N 1
ATOM 1284 C CA . ARG A 1 154 ? 18.963 -0.815 -15.171 1.00 76.56 154 ARG A CA 1
ATOM 1285 C C . ARG A 1 154 ? 20.153 -1.749 -15.402 1.00 76.56 154 ARG A C 1
ATOM 1287 O O . ARG A 1 154 ? 21.263 -1.265 -15.596 1.00 76.56 154 ARG A O 1
ATOM 1294 N N . GLN A 1 155 ? 19.938 -3.064 -15.376 1.00 76.69 155 GLN A N 1
ATOM 1295 C CA . GLN A 1 155 ? 20.997 -4.056 -15.600 1.00 76.69 155 GLN A CA 1
ATOM 1296 C C . GLN A 1 155 ? 21.620 -3.911 -16.994 1.00 76.69 155 GLN A C 1
ATOM 1298 O O . GLN A 1 155 ? 22.837 -3.972 -17.131 1.00 76.69 155 GLN A O 1
ATOM 1303 N N . TYR A 1 156 ? 20.803 -3.661 -18.019 1.00 74.00 156 TYR A N 1
ATOM 1304 C CA . TYR A 1 156 ? 21.289 -3.403 -19.373 1.00 74.00 156 TYR A CA 1
ATOM 1305 C C . TYR A 1 156 ? 22.173 -2.150 -19.444 1.00 74.00 156 TYR A C 1
ATOM 1307 O O . TYR A 1 156 ? 23.257 -2.208 -20.018 1.00 74.00 156 TYR A O 1
ATOM 1315 N N . MET A 1 157 ? 21.746 -1.047 -18.822 1.00 69.62 157 MET A N 1
ATOM 1316 C CA . MET A 1 157 ? 22.526 0.196 -18.775 1.00 69.62 157 MET A CA 1
ATOM 1317 C C . MET A 1 157 ? 23.842 0.029 -18.010 1.00 69.62 157 MET A C 1
ATOM 1319 O O . MET A 1 157 ? 24.843 0.619 -18.399 1.00 69.62 157 MET A O 1
ATOM 1323 N N . ALA A 1 158 ? 23.858 -0.794 -16.956 1.00 69.25 158 ALA A N 1
ATOM 1324 C CA . ALA A 1 158 ? 25.080 -1.112 -16.220 1.00 69.25 158 ALA A CA 1
ATOM 1325 C C . ALA A 1 158 ? 26.074 -1.915 -17.079 1.00 69.25 158 ALA A C 1
ATOM 1327 O O . ALA A 1 158 ? 27.241 -1.550 -17.155 1.00 69.25 158 ALA A O 1
ATOM 1328 N N . ASN A 1 159 ? 25.601 -2.949 -17.782 1.00 67.69 159 ASN A N 1
ATOM 1329 C CA . ASN A 1 159 ? 26.452 -3.788 -18.635 1.00 67.69 159 ASN A CA 1
ATOM 1330 C C . ASN A 1 159 ? 26.970 -3.037 -19.876 1.00 67.69 159 ASN A C 1
ATOM 1332 O O . ASN A 1 159 ? 28.067 -3.310 -20.352 1.00 67.69 159 ASN A O 1
ATOM 1336 N N . LEU A 1 160 ? 26.204 -2.066 -20.388 1.00 64.06 160 LEU A N 1
ATOM 1337 C CA . LEU A 1 160 ? 26.612 -1.193 -21.496 1.00 64.06 160 LEU A CA 1
ATOM 1338 C C . LEU A 1 160 ? 27.895 -0.399 -21.204 1.00 64.06 160 LEU A C 1
ATOM 1340 O O . LEU A 1 160 ? 28.598 -0.036 -22.142 1.00 64.06 160 LEU A O 1
ATOM 1344 N N . GLU A 1 161 ? 28.195 -0.105 -19.935 1.00 55.50 161 GLU A N 1
ATOM 1345 C CA . GLU A 1 161 ? 29.437 0.577 -19.551 1.00 55.50 161 GLU A CA 1
ATOM 1346 C C . GLU A 1 161 ? 30.640 -0.371 -19.447 1.00 55.50 161 GLU A C 1
ATOM 1348 O O . GLU A 1 161 ? 31.772 0.080 -19.606 1.00 55.50 161 GLU A O 1
ATOM 1353 N N . ASP A 1 162 ? 30.409 -1.665 -19.208 1.00 54.38 162 ASP A N 1
ATOM 1354 C CA . ASP A 1 162 ? 31.473 -2.669 -19.088 1.00 54.38 162 ASP A CA 1
ATOM 1355 C C . ASP A 1 162 ? 31.918 -3.212 -20.467 1.00 54.38 162 ASP A C 1
ATOM 1357 O O . ASP A 1 162 ? 33.071 -3.612 -20.642 1.00 54.38 162 ASP A O 1
ATOM 1361 N N . ASP A 1 163 ? 31.032 -3.168 -21.471 1.00 50.34 163 ASP A N 1
ATOM 1362 C CA . ASP A 1 163 ? 31.209 -3.773 -22.800 1.00 50.34 163 ASP A CA 1
ATOM 1363 C C . ASP A 1 163 ? 31.671 -2.793 -23.908 1.00 50.34 163 ASP A C 1
ATOM 1365 O O . ASP A 1 163 ? 31.340 -2.977 -25.082 1.00 50.34 163 ASP A O 1
ATOM 1369 N N . GLU A 1 164 ? 32.528 -1.802 -23.618 1.00 49.00 164 GLU A N 1
ATOM 1370 C CA . GLU A 1 164 ? 33.223 -1.045 -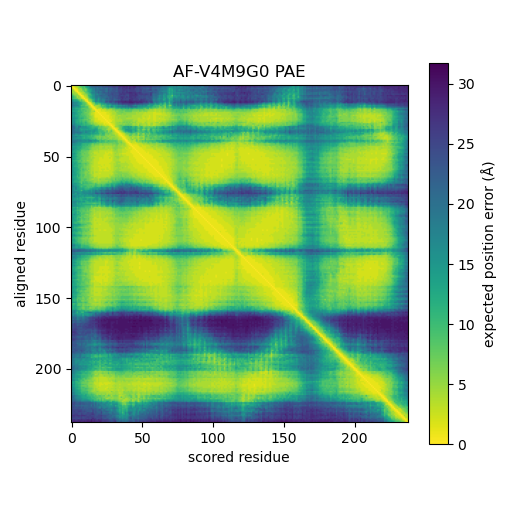24.690 1.00 49.00 164 GLU A CA 1
ATOM 1371 C C . GLU A 1 164 ? 34.144 -1.934 -25.568 1.00 49.00 164 GLU A C 1
ATOM 1373 O O . GLU A 1 164 ? 34.648 -1.473 -26.589 1.00 49.00 164 GLU A O 1
ATOM 1378 N N . ASN A 1 165 ? 34.323 -3.227 -25.244 1.00 45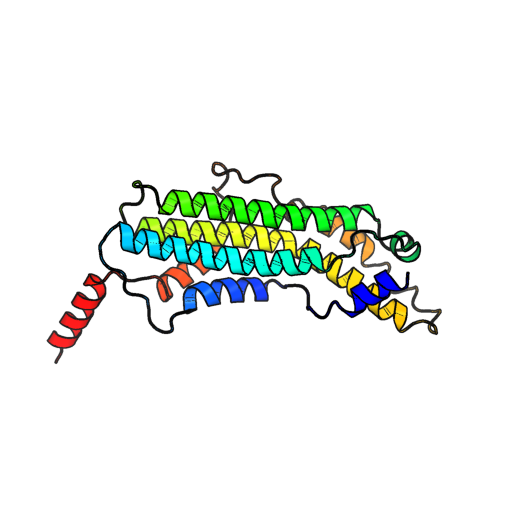.50 165 ASN A N 1
ATOM 1379 C CA . ASN A 1 165 ? 35.200 -4.149 -25.981 1.00 45.50 165 ASN A CA 1
ATOM 1380 C C . ASN A 1 165 ? 34.564 -5.468 -26.479 1.00 45.50 165 ASN A C 1
ATOM 1382 O O . ASN A 1 165 ? 35.283 -6.288 -27.050 1.00 45.50 165 ASN A O 1
ATOM 1386 N N . ALA A 1 166 ? 33.255 -5.708 -26.344 1.00 42.16 166 ALA A N 1
ATOM 1387 C CA . ALA A 1 166 ? 32.651 -6.993 -26.740 1.00 42.16 166 ALA A CA 1
ATOM 1388 C C . ALA A 1 166 ? 31.589 -6.847 -27.840 1.00 42.16 166 ALA A C 1
ATOM 1390 O O . ALA A 1 166 ? 30.406 -7.152 -27.684 1.00 42.16 166 ALA A O 1
ATOM 1391 N N . SER A 1 167 ? 32.044 -6.444 -29.025 1.00 43.00 167 SER A N 1
ATOM 1392 C CA . SER A 1 167 ? 31.295 -6.618 -30.271 1.00 43.00 167 SER A CA 1
ATOM 1393 C C . SER A 1 167 ? 31.110 -8.117 -30.565 1.00 43.00 167 SER A C 1
ATOM 1395 O O . SER A 1 167 ? 31.912 -8.660 -31.312 1.00 43.00 167 SER A O 1
ATOM 1397 N N . THR A 1 168 ? 30.151 -8.829 -29.947 1.00 41.22 168 THR A N 1
ATOM 1398 C CA . THR A 1 168 ? 29.630 -10.140 -30.445 1.00 41.22 168 THR A CA 1
ATOM 1399 C C . THR A 1 168 ? 28.467 -10.794 -29.670 1.00 41.22 168 THR A C 1
ATOM 1401 O O . THR A 1 168 ? 28.025 -11.867 -30.076 1.00 41.22 168 THR A O 1
ATOM 1404 N N . ALA A 1 169 ? 27.876 -10.211 -28.622 1.00 39.97 169 ALA A N 1
ATOM 1405 C CA . ALA A 1 169 ? 26.772 -10.871 -27.897 1.00 39.97 169 ALA A CA 1
ATOM 1406 C C . ALA A 1 169 ? 25.362 -10.556 -28.458 1.00 39.97 169 ALA A C 1
ATOM 1408 O O . ALA A 1 169 ? 24.444 -10.212 -27.720 1.00 39.97 169 ALA A O 1
ATOM 1409 N N . THR A 1 170 ? 25.148 -10.659 -29.775 1.00 41.38 170 THR A N 1
ATOM 1410 C CA . THR A 1 170 ? 23.863 -10.276 -30.408 1.00 41.38 170 THR A CA 1
ATOM 1411 C C . THR A 1 170 ? 22.821 -11.402 -30.510 1.00 41.38 170 THR A C 1
ATOM 1413 O O . THR A 1 170 ? 21.734 -11.171 -31.033 1.00 41.38 170 THR A O 1
ATOM 1416 N N . ALA A 1 171 ? 23.079 -12.616 -30.012 1.00 41.12 171 ALA A N 1
ATOM 1417 C CA . ALA A 1 171 ? 22.193 -13.758 -30.291 1.00 41.12 171 ALA A CA 1
ATOM 1418 C C . ALA A 1 171 ? 21.228 -14.166 -29.159 1.00 41.12 171 ALA A C 1
ATOM 1420 O O . ALA A 1 171 ? 20.188 -14.752 -29.448 1.00 41.12 171 ALA A O 1
ATOM 1421 N N . THR A 1 172 ? 21.492 -13.842 -27.889 1.00 40.88 172 THR A N 1
ATOM 1422 C CA . THR A 1 172 ? 20.723 -14.452 -26.777 1.00 40.88 172 THR A CA 1
ATOM 1423 C C . THR A 1 172 ? 19.610 -13.561 -26.214 1.00 40.88 172 THR A C 1
ATOM 1425 O O . THR A 1 172 ? 18.636 -14.062 -25.661 1.00 40.88 172 THR A O 1
ATOM 1428 N N . ALA A 1 173 ? 19.679 -12.239 -26.393 1.00 46.91 173 ALA A N 1
ATOM 1429 C CA . ALA A 1 173 ? 18.747 -11.311 -25.741 1.00 46.91 173 ALA A CA 1
ATOM 1430 C C . ALA A 1 173 ? 17.419 -11.090 -26.502 1.00 46.91 173 ALA A C 1
ATOM 1432 O O . ALA A 1 173 ? 16.536 -10.392 -26.011 1.00 46.91 173 ALA A O 1
ATOM 1433 N N . THR A 1 174 ? 17.273 -11.586 -27.736 1.00 41.06 174 THR A N 1
ATOM 1434 C CA . THR A 1 174 ? 16.105 -11.289 -28.600 1.00 41.06 174 THR A CA 1
ATOM 1435 C C . THR A 1 174 ? 14.889 -12.181 -28.297 1.00 41.06 174 THR A C 1
ATOM 1437 O O . THR A 1 174 ? 13.785 -11.887 -28.746 1.00 41.06 174 THR A O 1
ATOM 1440 N N . LEU A 1 175 ? 15.049 -13.220 -27.469 1.00 40.97 175 LEU A N 1
ATOM 1441 C CA . LEU A 1 175 ? 13.957 -14.109 -27.049 1.00 40.97 175 LEU A CA 1
ATOM 1442 C C . LEU A 1 175 ? 13.125 -13.583 -25.861 1.00 40.97 175 LEU A C 1
ATOM 1444 O O . LEU A 1 175 ? 12.055 -14.123 -25.612 1.00 40.97 175 LEU A O 1
ATOM 1448 N N . THR A 1 176 ? 13.555 -12.529 -25.161 1.00 46.91 176 THR A N 1
ATOM 1449 C CA . THR A 1 176 ? 12.828 -11.947 -24.011 1.00 46.91 176 THR A CA 1
ATOM 1450 C C . THR A 1 176 ? 11.911 -10.772 -24.371 1.00 46.91 176 THR A C 1
ATOM 1452 O O . THR A 1 176 ? 10.967 -10.487 -23.646 1.00 46.91 176 THR A O 1
ATOM 1455 N N . ILE A 1 177 ? 12.118 -10.116 -25.518 1.00 46.53 177 ILE A N 1
ATOM 1456 C CA . ILE A 1 177 ? 11.389 -8.883 -25.884 1.00 46.53 177 ILE A CA 1
ATOM 1457 C C . ILE A 1 177 ? 9.939 -9.150 -26.312 1.00 46.53 177 ILE A C 1
ATOM 1459 O O . ILE A 1 177 ? 9.062 -8.337 -26.031 1.00 46.53 177 ILE A O 1
ATOM 1463 N N . LYS A 1 178 ? 9.661 -10.289 -26.964 1.00 42.62 178 LYS A N 1
ATOM 1464 C CA . LYS A 1 178 ? 8.278 -10.673 -27.308 1.00 42.62 178 LYS A CA 1
ATOM 1465 C C . LYS A 1 178 ? 7.448 -10.972 -26.058 1.00 42.62 178 LYS A C 1
ATOM 1467 O O . LYS A 1 178 ? 6.296 -10.580 -25.996 1.00 42.62 178 LYS A O 1
ATOM 1472 N N . THR A 1 179 ? 8.066 -11.575 -25.048 1.00 48.59 179 THR A N 1
ATOM 1473 C CA . THR A 1 179 ? 7.461 -11.838 -23.738 1.00 48.59 179 THR A CA 1
ATOM 1474 C C . THR A 1 179 ? 7.200 -10.548 -22.955 1.00 48.59 179 THR A C 1
ATOM 1476 O O . THR A 1 179 ? 6.238 -10.466 -22.203 1.00 48.59 179 THR A O 1
ATOM 1479 N N . ASP A 1 180 ? 8.021 -9.514 -23.142 1.00 47.78 180 ASP A N 1
ATOM 1480 C CA . ASP A 1 180 ? 7.928 -8.263 -22.378 1.00 47.78 180 ASP A CA 1
ATOM 1481 C C . ASP A 1 180 ? 6.772 -7.346 -22.812 1.00 47.78 180 ASP A C 1
ATOM 1483 O O . ASP A 1 180 ? 6.210 -6.635 -21.975 1.00 47.78 180 ASP A O 1
ATOM 1487 N N . GLN A 1 181 ? 6.384 -7.390 -24.092 1.00 49.84 181 GLN A N 1
ATOM 1488 C CA . GLN A 1 181 ? 5.154 -6.755 -24.584 1.00 49.84 181 GLN A CA 1
ATOM 1489 C C . GLN A 1 181 ? 3.903 -7.394 -23.969 1.00 49.84 181 GLN A C 1
ATOM 1491 O O . GLN A 1 181 ? 2.974 -6.673 -23.615 1.00 49.84 181 GLN A O 1
ATOM 1496 N N . ASP A 1 182 ? 3.907 -8.716 -23.787 1.00 47.94 182 ASP A N 1
ATOM 1497 C CA . ASP A 1 182 ? 2.790 -9.452 -23.191 1.00 47.94 182 ASP A CA 1
ATOM 1498 C C . ASP A 1 182 ? 2.690 -9.188 -21.675 1.00 47.94 182 ASP A C 1
ATOM 1500 O O . ASP A 1 182 ? 1.611 -8.900 -21.162 1.00 47.94 182 ASP A O 1
ATOM 1504 N N . VAL A 1 183 ? 3.820 -9.158 -20.957 1.00 51.91 183 VAL A N 1
ATOM 1505 C CA . VAL A 1 183 ? 3.860 -8.998 -19.487 1.00 51.91 183 VAL A CA 1
ATOM 1506 C C . VAL A 1 183 ? 3.328 -7.642 -19.005 1.00 51.91 183 VAL A C 1
ATOM 1508 O O . VAL A 1 183 ? 2.684 -7.582 -17.962 1.00 51.91 183 VAL A O 1
ATOM 1511 N N . LEU A 1 184 ? 3.575 -6.541 -19.723 1.00 54.53 184 LEU A N 1
ATOM 1512 C CA . LEU A 1 184 ? 3.047 -5.216 -19.346 1.00 54.53 184 LEU A CA 1
ATOM 1513 C C . LEU A 1 184 ? 1.641 -4.939 -19.908 1.00 54.53 184 LEU A C 1
ATOM 1515 O O . LEU A 1 184 ? 0.982 -4.008 -19.440 1.00 54.53 184 LEU A O 1
ATOM 1519 N N . ALA A 1 185 ? 1.194 -5.720 -20.898 1.00 46.44 185 ALA A N 1
ATOM 1520 C CA . ALA A 1 185 ? -0.125 -5.608 -21.521 1.00 46.44 185 ALA A CA 1
ATOM 1521 C C . ALA A 1 185 ? -1.187 -6.528 -20.889 1.00 46.44 185 ALA A C 1
ATOM 1523 O O . ALA A 1 185 ? -2.376 -6.345 -21.151 1.00 46.44 185 ALA A O 1
ATOM 1524 N N . GLU A 1 186 ? -0.796 -7.488 -20.047 1.00 52.09 186 GLU A N 1
ATOM 1525 C CA . GLU A 1 186 ? -1.741 -8.302 -19.282 1.00 52.09 186 GLU A CA 1
ATOM 1526 C C . GLU A 1 186 ? -2.615 -7.428 -18.360 1.00 52.09 186 GLU A C 1
ATOM 1528 O O . GLU A 1 186 ? -2.115 -6.625 -17.569 1.00 52.09 186 GLU A O 1
ATOM 1533 N N . GLU A 1 187 ? -3.943 -7.626 -18.398 1.00 49.88 187 GLU A N 1
ATOM 1534 C CA . GLU A 1 187 ? -4.925 -6.918 -17.548 1.00 49.88 187 GLU A CA 1
ATOM 1535 C C . GLU A 1 187 ? -4.559 -6.951 -16.054 1.00 49.88 187 GLU A C 1
ATOM 1537 O O . GLU A 1 187 ? -4.874 -6.022 -15.307 1.00 49.88 187 GLU A O 1
ATOM 1542 N N . ARG A 1 188 ? -3.837 -7.988 -15.613 1.00 42.84 188 ARG A N 1
ATOM 1543 C CA . ARG A 1 188 ? -3.386 -8.180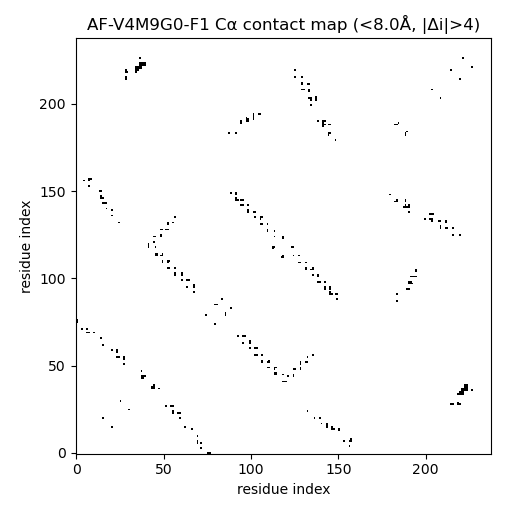 -14.227 1.00 42.84 188 ARG A CA 1
ATOM 1544 C C . ARG A 1 188 ? -2.330 -7.166 -13.774 1.00 42.84 188 ARG A C 1
ATOM 1546 O O . ARG A 1 188 ? -2.187 -6.956 -12.573 1.00 42.84 188 ARG A O 1
ATOM 1553 N N . CYS A 1 189 ? -1.647 -6.511 -14.708 1.00 51.03 189 CYS A N 1
ATOM 1554 C CA . CYS A 1 189 ? -0.611 -5.509 -14.451 1.00 51.03 189 CYS A CA 1
ATOM 1555 C C . CYS A 1 189 ? -1.157 -4.076 -14.470 1.00 51.03 189 CYS A C 1
ATOM 1557 O O . CYS A 1 189 ? -0.431 -3.129 -14.167 1.00 51.03 189 CYS A O 1
ATOM 1559 N N . THR A 1 190 ? -2.437 -3.892 -14.816 1.00 63.59 190 THR A N 1
ATOM 1560 C CA . THR A 1 190 ? -3.049 -2.564 -14.811 1.00 63.59 190 THR A CA 1
ATOM 1561 C C . THR A 1 190 ? -3.414 -2.147 -13.390 1.00 63.59 190 THR A C 1
ATOM 1563 O O . THR A 1 190 ? -4.293 -2.707 -12.721 1.00 63.59 190 THR A O 1
ATOM 1566 N N . VAL A 1 191 ? -2.710 -1.128 -12.905 1.00 67.12 191 VAL A N 1
ATOM 1567 C CA . VAL A 1 191 ? -3.087 -0.430 -11.684 1.00 67.12 191 VAL A CA 1
ATOM 1568 C C . VAL A 1 191 ? -4.368 0.353 -11.985 1.00 67.12 191 VAL A C 1
ATOM 1570 O O . VAL A 1 191 ? -4.431 1.052 -13.002 1.00 67.12 191 VAL A O 1
ATOM 1573 N N . PRO A 1 192 ? -5.410 0.256 -11.138 1.00 67.00 192 PRO A N 1
ATOM 1574 C CA . PRO A 1 192 ? -6.633 1.021 -11.336 1.00 67.00 192 PRO A CA 1
ATOM 1575 C C . PRO A 1 192 ? -6.345 2.519 -11.490 1.00 67.00 192 PRO A C 1
ATOM 1577 O O . PRO A 1 192 ? -5.539 3.082 -10.756 1.00 67.00 192 PRO A O 1
ATOM 1580 N N . ASN A 1 193 ? -7.042 3.191 -12.408 1.00 68.44 193 ASN A N 1
ATOM 1581 C CA . ASN A 1 193 ? -6.889 4.640 -12.598 1.00 68.44 193 ASN A CA 1
ATOM 1582 C C . ASN A 1 193 ? -7.374 5.455 -11.390 1.00 68.44 193 ASN A C 1
ATOM 1584 O O . ASN A 1 193 ? -6.948 6.589 -11.190 1.00 68.44 193 ASN A O 1
ATOM 1588 N N . TYR A 1 194 ? -8.292 4.892 -10.608 1.00 67.00 194 TYR A N 1
ATOM 1589 C CA . TYR A 1 194 ? -8.831 5.495 -9.400 1.00 67.00 194 TYR A CA 1
ATOM 1590 C C . TYR A 1 194 ? -9.250 4.401 -8.419 1.00 67.00 194 TYR A C 1
ATOM 1592 O O . TYR A 1 194 ? -9.548 3.270 -8.813 1.00 67.00 194 TYR A O 1
ATOM 1600 N N . PHE A 1 195 ? -9.277 4.744 -7.133 1.00 74.88 195 PHE A N 1
ATOM 1601 C CA . PHE A 1 195 ? -9.839 3.872 -6.113 1.00 74.88 195 PHE A CA 1
ATOM 1602 C C . PHE A 1 195 ? -11.374 3.947 -6.119 1.00 74.88 195 PHE A C 1
ATOM 1604 O O . PHE A 1 195 ? -11.939 5.026 -5.941 1.00 74.88 195 PHE A O 1
ATOM 1611 N N . ASP A 1 196 ? -12.040 2.799 -6.270 1.00 75.25 196 ASP A N 1
ATOM 1612 C CA . ASP A 1 196 ? -13.495 2.660 -6.152 1.00 75.25 196 ASP A CA 1
ATOM 1613 C C . ASP A 1 196 ? -13.847 1.778 -4.948 1.00 75.25 196 ASP A C 1
ATOM 1615 O O . ASP A 1 196 ? -13.663 0.560 -4.973 1.00 75.25 196 ASP A O 1
ATOM 1619 N N . ALA A 1 197 ? -14.373 2.394 -3.887 1.00 73.50 197 ALA A N 1
ATOM 1620 C CA . ALA A 1 197 ? -14.759 1.684 -2.671 1.00 73.50 197 ALA A CA 1
ATOM 1621 C C . ALA A 1 197 ? -15.893 0.666 -2.898 1.00 73.50 197 ALA A C 1
ATOM 1623 O O . ALA A 1 197 ? -16.028 -0.276 -2.120 1.00 73.50 197 ALA A O 1
ATOM 1624 N N . HIS A 1 198 ? -16.695 0.825 -3.957 1.00 71.69 198 HIS A N 1
ATOM 1625 C CA . HIS A 1 198 ? -17.798 -0.086 -4.270 1.00 71.69 198 HIS A CA 1
ATOM 1626 C C . HIS A 1 198 ? -17.342 -1.356 -5.000 1.00 71.69 198 HIS A C 1
ATOM 1628 O O . HIS A 1 198 ? -18.104 -2.314 -5.072 1.00 71.69 198 HIS A O 1
ATOM 1634 N N . LYS A 1 199 ? -16.101 -1.395 -5.505 1.00 75.38 199 LYS A N 1
ATOM 1635 C CA . LYS A 1 199 ? -15.520 -2.539 -6.235 1.00 75.38 199 LYS A CA 1
ATOM 1636 C C . LYS A 1 199 ? -14.491 -3.318 -5.414 1.00 75.38 199 LYS A C 1
ATOM 1638 O O . LYS A 1 199 ? -13.591 -3.938 -5.969 1.00 75.38 199 LYS A O 1
ATOM 1643 N N . LEU A 1 200 ? -14.594 -3.248 -4.090 1.00 71.75 200 LEU A N 1
ATOM 1644 C CA . LEU A 1 200 ? -13.696 -3.969 -3.188 1.00 71.75 200 LEU A CA 1
ATOM 1645 C C . LEU A 1 200 ? -13.983 -5.475 -3.137 1.00 71.75 200 LEU A C 1
ATOM 1647 O O . LEU A 1 200 ? -13.092 -6.248 -2.789 1.00 71.75 200 LEU A O 1
ATOM 1651 N N . ASP A 1 201 ? -15.205 -5.887 -3.481 1.00 71.25 201 ASP A N 1
ATOM 1652 C CA . ASP A 1 201 ? -15.582 -7.297 -3.483 1.00 71.25 201 ASP A CA 1
ATOM 1653 C C . ASP A 1 201 ? -14.827 -8.060 -4.582 1.00 71.25 201 ASP A C 1
ATOM 1655 O O . ASP A 1 201 ? -14.816 -7.651 -5.743 1.00 71.25 201 ASP A O 1
ATOM 1659 N N . GLY A 1 202 ? -14.122 -9.124 -4.193 1.00 73.69 202 GLY A N 1
ATOM 1660 C CA . GLY A 1 202 ? -13.235 -9.883 -5.082 1.00 73.69 202 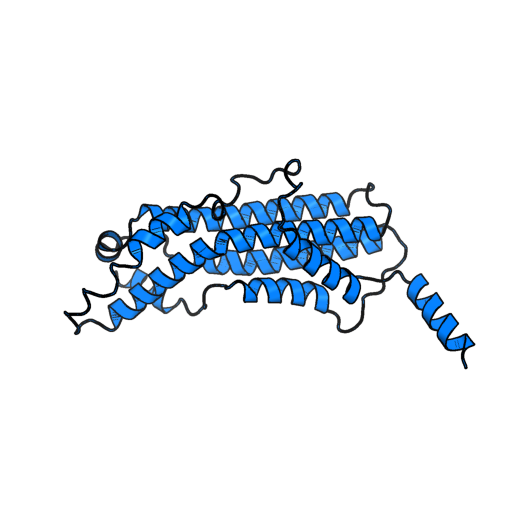GLY A CA 1
ATOM 1661 C C . GLY A 1 202 ? -11.968 -9.146 -5.544 1.00 73.69 202 GLY A C 1
ATOM 1662 O O . 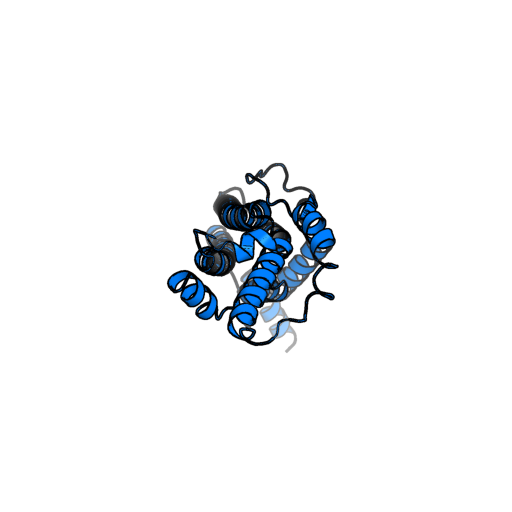GLY A 1 202 ? -11.264 -9.652 -6.415 1.00 73.69 202 GLY A O 1
ATOM 1663 N N . PHE A 1 203 ? -11.649 -7.966 -4.993 1.00 81.62 203 PHE A N 1
ATOM 1664 C CA . PHE A 1 203 ? -10.451 -7.217 -5.397 1.00 81.62 203 PHE A CA 1
ATOM 1665 C C . PHE A 1 203 ? -9.148 -7.890 -4.946 1.00 81.62 203 PHE A C 1
ATOM 1667 O O . PHE A 1 203 ? -8.154 -7.847 -5.671 1.00 81.62 203 PHE A O 1
ATOM 1674 N N . VAL A 1 204 ? -9.158 -8.476 -3.746 1.00 83.81 204 VAL A N 1
ATOM 1675 C CA . VAL A 1 204 ? -8.005 -9.138 -3.125 1.00 83.81 204 VAL A CA 1
ATOM 1676 C C . VAL A 1 204 ? -8.087 -10.637 -3.376 1.00 83.81 204 VAL A C 1
ATOM 1678 O O . VAL A 1 204 ? -9.152 -11.235 -3.221 1.00 83.81 204 VAL A O 1
ATOM 1681 N N . ASP A 1 205 ? -6.952 -11.239 -3.719 1.00 84.56 205 ASP A N 1
ATOM 1682 C CA . ASP A 1 205 ? -6.855 -12.682 -3.895 1.00 84.56 205 ASP A CA 1
ATOM 1683 C C . ASP A 1 205 ? -7.232 -13.441 -2.594 1.00 84.56 205 ASP A C 1
ATOM 1685 O O . ASP A 1 205 ? -6.790 -13.048 -1.503 1.00 84.56 205 ASP A O 1
ATOM 1689 N N . PRO A 1 206 ? -8.041 -14.517 -2.668 1.00 87.06 206 PRO A N 1
ATOM 1690 C CA . PRO A 1 206 ? -8.483 -15.264 -1.490 1.00 87.06 206 PRO A CA 1
ATOM 1691 C C . PRO A 1 206 ? -7.345 -15.844 -0.639 1.00 87.06 206 PRO A C 1
ATOM 1693 O O . PRO A 1 206 ? -7.465 -15.881 0.587 1.00 87.06 206 PRO A O 1
ATOM 1696 N N . GLU A 1 207 ? -6.239 -16.271 -1.252 1.00 88.25 207 GLU A N 1
ATOM 1697 C CA . GLU A 1 207 ? -5.075 -16.812 -0.541 1.00 88.25 207 GLU A CA 1
ATOM 1698 C C . GLU A 1 207 ? -4.394 -15.712 0.275 1.00 88.25 207 GLU A C 1
ATOM 1700 O O . GLU A 1 207 ? -4.114 -15.886 1.463 1.00 88.25 207 GLU A O 1
ATOM 1705 N N . THR A 1 208 ? -4.236 -14.532 -0.331 1.00 86.31 208 THR A N 1
ATOM 1706 C CA . THR A 1 208 ? -3.701 -13.343 0.349 1.00 86.31 208 THR A CA 1
ATOM 1707 C C . THR A 1 208 ? -4.583 -12.956 1.535 1.00 86.31 208 THR A C 1
ATOM 1709 O O . THR A 1 208 ? -4.079 -12.672 2.622 1.00 86.31 208 THR A O 1
ATOM 1712 N N . MET A 1 209 ? -5.908 -12.981 1.363 1.00 88.31 209 MET A N 1
ATOM 1713 C CA . MET A 1 209 ? -6.841 -12.705 2.457 1.00 88.31 209 MET A CA 1
ATOM 1714 C C . MET A 1 209 ? -6.720 -13.727 3.590 1.00 88.31 209 MET A C 1
ATOM 1716 O O . MET A 1 209 ? -6.715 -13.333 4.756 1.00 88.31 209 MET A O 1
ATOM 1720 N N . SER A 1 210 ? -6.603 -15.019 3.273 1.00 91.06 210 SER A N 1
ATOM 1721 C CA . SER A 1 210 ? -6.433 -16.079 4.274 1.00 91.06 210 SER A CA 1
ATOM 1722 C C . SER A 1 210 ? -5.140 -15.902 5.072 1.00 91.06 210 SER A C 1
ATOM 1724 O O . SER A 1 210 ? -5.157 -15.953 6.302 1.00 91.06 210 SER A O 1
ATOM 1726 N N . TRP A 1 211 ? -4.030 -15.631 4.386 1.00 91.12 211 TRP A N 1
ATOM 1727 C CA . TRP A 1 211 ? -2.736 -15.373 5.016 1.00 91.12 211 TRP A CA 1
ATOM 1728 C C . TRP A 1 211 ? -2.780 -14.165 5.965 1.00 91.12 211 TRP A C 1
ATOM 1730 O O . TRP A 1 211 ? -2.336 -14.255 7.112 1.00 91.12 211 TRP A O 1
ATOM 1740 N N . LEU A 1 212 ? -3.389 -13.053 5.542 1.00 89.62 212 LEU A N 1
ATOM 1741 C CA . LEU A 1 212 ? -3.539 -11.866 6.391 1.00 89.62 212 LEU A CA 1
ATOM 1742 C C . LEU A 1 212 ? -4.415 -12.132 7.623 1.00 89.62 212 LEU A C 1
ATOM 1744 O O . LEU A 1 212 ? -4.143 -11.604 8.702 1.00 89.62 212 LEU A O 1
ATOM 1748 N N . TRP A 1 213 ? -5.446 -12.967 7.492 1.00 89.38 213 TRP A N 1
ATOM 1749 C CA . TRP A 1 213 ? -6.273 -13.389 8.623 1.00 89.38 213 TRP A CA 1
ATOM 1750 C C . TRP A 1 213 ? -5.530 -14.277 9.617 1.00 89.38 213 TRP A C 1
ATOM 1752 O O . TRP A 1 213 ? -5.744 -14.156 10.827 1.00 89.38 213 TRP A O 1
ATOM 1762 N N . GLU A 1 214 ? -4.652 -15.154 9.139 1.00 89.81 214 GLU A N 1
ATOM 1763 C CA . GLU A 1 214 ? -3.798 -15.963 10.005 1.00 89.81 214 GLU A CA 1
ATOM 1764 C C . GLU A 1 214 ? -2.829 -15.078 10.802 1.00 89.81 214 GLU A C 1
ATOM 1766 O O . GLU A 1 214 ? -2.683 -15.250 12.016 1.00 89.81 214 GLU A O 1
ATOM 1771 N N . LEU A 1 215 ? -2.228 -14.081 10.147 1.00 86.88 215 LEU A N 1
ATOM 1772 C CA . LEU A 1 215 ? -1.382 -13.084 10.803 1.00 86.88 215 LEU A CA 1
ATOM 1773 C C . LEU A 1 215 ? -2.156 -12.282 11.853 1.00 86.88 215 LEU A C 1
ATOM 1775 O O . LEU A 1 215 ? -1.696 -12.169 12.992 1.00 86.88 215 LEU A O 1
ATOM 1779 N N . GLU A 1 216 ? -3.357 -11.803 11.520 1.00 87.19 216 GLU A N 1
ATOM 1780 C CA . GLU A 1 216 ? -4.229 -11.097 12.465 1.00 87.19 216 GLU A CA 1
ATOM 1781 C C . GLU A 1 216 ? -4.597 -11.973 13.665 1.00 87.19 216 GLU A C 1
ATOM 1783 O O . GLU A 1 216 ? -4.602 -11.526 14.811 1.00 87.19 216 GLU A O 1
ATOM 1788 N N . SER A 1 217 ? -4.864 -13.254 13.429 1.00 84.94 217 SER A N 1
ATOM 1789 C CA . SER A 1 217 ? -5.207 -14.196 14.494 1.00 84.94 217 SER A CA 1
ATOM 1790 C C . SER A 1 217 ? -4.028 -14.450 15.437 1.00 84.94 217 SER A C 1
ATOM 1792 O O . SER A 1 217 ? -4.238 -14.663 16.636 1.00 84.94 217 SER A O 1
ATOM 1794 N N . LYS A 1 218 ? -2.786 -14.389 14.938 1.00 84.00 218 LYS A N 1
ATOM 1795 C CA . LYS A 1 218 ? -1.548 -14.616 15.709 1.00 84.00 218 LYS A CA 1
ATOM 1796 C C . LYS A 1 218 ? -0.994 -13.371 16.405 1.00 84.00 218 LYS A C 1
ATOM 1798 O O . LYS A 1 218 ? -0.444 -13.500 17.497 1.00 84.00 218 LYS A O 1
ATOM 1803 N N . HIS A 1 219 ? -1.142 -12.189 15.816 1.00 81.31 219 HIS A N 1
ATOM 1804 C CA . HIS A 1 219 ? -0.500 -10.956 16.298 1.00 81.31 219 HIS A CA 1
ATOM 1805 C C . HIS A 1 219 ? -1.480 -9.814 16.593 1.00 81.31 219 HIS A C 1
ATOM 1807 O O . HIS A 1 219 ? -1.093 -8.813 17.200 1.00 81.31 219 HIS A O 1
ATOM 1813 N N . GLY A 1 220 ? -2.753 -9.974 16.230 1.00 80.00 220 GLY A N 1
ATOM 1814 C CA . GLY A 1 220 ? -3.795 -8.981 16.451 1.00 80.00 220 GLY A CA 1
ATOM 1815 C C . GLY A 1 220 ? -4.005 -8.652 17.926 1.00 80.00 220 GLY A C 1
ATOM 1816 O O . GLY A 1 220 ? -3.777 -9.476 18.823 1.00 80.00 220 GLY A O 1
ATOM 1817 N N . ALA A 1 221 ? -4.462 -7.423 18.165 1.00 79.00 221 ALA A N 1
ATOM 1818 C CA . ALA A 1 221 ? -4.623 -6.888 19.506 1.00 79.00 221 ALA A CA 1
ATOM 1819 C C . ALA A 1 221 ? -5.718 -7.620 20.298 1.00 79.00 221 ALA A C 1
ATOM 1821 O O . ALA A 1 221 ? -6.768 -7.992 19.750 1.00 79.00 221 ALA A O 1
ATOM 1822 N N . LEU A 1 222 ? -5.476 -7.771 21.600 1.00 80.19 222 LEU A N 1
ATOM 1823 C CA . LEU A 1 222 ? -6.429 -8.311 22.571 1.00 80.19 222 LEU A CA 1
ATOM 1824 C C . LEU A 1 222 ? -7.098 -7.175 23.346 1.00 80.19 222 LEU A C 1
ATOM 1826 O O . LEU A 1 222 ? -6.504 -6.107 23.538 1.00 80.19 222 LEU A O 1
ATOM 1830 N N . LEU A 1 223 ? -8.331 -7.394 23.802 1.00 78.94 223 LEU A N 1
ATOM 1831 C CA . LEU A 1 223 ? -8.946 -6.482 24.760 1.00 78.94 223 LEU A CA 1
ATOM 1832 C C . LEU A 1 223 ? -8.354 -6.729 26.144 1.00 78.94 223 LEU A C 1
ATOM 1834 O O . LEU A 1 223 ? -8.002 -7.849 26.502 1.00 78.94 223 LEU A O 1
ATOM 1838 N N . GLN A 1 224 ? -8.269 -5.663 26.936 1.00 75.00 224 GLN A N 1
ATOM 1839 C CA . GLN A 1 224 ? -7.723 -5.720 28.294 1.00 75.00 224 GLN A CA 1
ATOM 1840 C C . GLN A 1 224 ? -8.403 -6.768 29.196 1.00 75.00 224 GLN A C 1
ATOM 1842 O O . GLN A 1 224 ? -7.741 -7.382 30.028 1.00 75.00 224 GLN A O 1
ATOM 1847 N N . ASP A 1 225 ? -9.687 -7.040 28.970 1.00 64.31 225 ASP A N 1
ATOM 1848 C CA . ASP A 1 225 ? -10.435 -8.059 29.708 1.00 64.31 225 ASP A CA 1
ATOM 1849 C C . ASP A 1 225 ? -10.033 -9.493 29.368 1.00 64.31 225 ASP A C 1
ATOM 1851 O O . ASP A 1 225 ? -9.987 -10.326 30.269 1.00 64.31 225 ASP A O 1
ATOM 1855 N N . ASP A 1 226 ? -9.697 -9.782 28.109 1.00 62.34 226 ASP A N 1
ATOM 1856 C CA . ASP A 1 226 ? -9.326 -11.139 27.684 1.00 62.34 226 ASP A CA 1
ATOM 1857 C C . ASP A 1 226 ? -8.057 -11.596 28.420 1.00 62.34 226 ASP A C 1
ATOM 1859 O O . ASP A 1 226 ? -7.922 -12.752 28.817 1.00 62.34 226 ASP A O 1
ATOM 1863 N N . VAL A 1 227 ? -7.153 -10.650 28.691 1.00 60.09 227 VAL A N 1
ATOM 1864 C CA . VAL A 1 227 ? -5.912 -10.882 29.440 1.00 60.09 227 VAL A CA 1
ATOM 1865 C C . VAL A 1 227 ? -6.175 -11.047 30.936 1.00 60.09 227 VAL A C 1
ATOM 1867 O O . VAL A 1 227 ? -5.545 -11.882 31.582 1.00 60.09 227 VAL A O 1
ATOM 1870 N N . GLN A 1 228 ? -7.122 -10.293 31.501 1.00 57.09 228 GLN A N 1
ATOM 1871 C CA . GLN A 1 228 ? -7.515 -10.442 32.904 1.00 57.09 228 GLN A CA 1
ATOM 1872 C C . GLN A 1 228 ? -8.224 -11.773 33.164 1.00 57.09 228 GLN A C 1
ATOM 1874 O O . GLN A 1 228 ? -7.979 -12.383 34.203 1.00 57.09 228 GLN A O 1
ATOM 1879 N N . VAL A 1 229 ? -9.035 -12.264 32.224 1.00 56.97 229 VAL A N 1
ATOM 1880 C CA . VAL A 1 229 ? -9.666 -13.590 32.316 1.00 56.97 229 VAL A CA 1
ATOM 1881 C C . VAL A 1 229 ? -8.615 -14.696 32.222 1.00 56.97 229 VAL A C 1
ATOM 1883 O O . VAL A 1 229 ? -8.625 -15.594 33.059 1.00 56.97 229 VAL A O 1
ATOM 1886 N N . MET A 1 230 ? -7.657 -14.604 31.294 1.00 56.81 230 MET A N 1
ATOM 1887 C CA . MET A 1 230 ? -6.554 -15.572 31.200 1.00 56.81 230 MET A CA 1
ATOM 1888 C C . MET A 1 230 ? -5.673 -15.583 32.457 1.00 56.81 230 MET A C 1
ATOM 1890 O O . MET A 1 230 ? -5.417 -16.648 33.008 1.00 56.81 230 MET A O 1
ATOM 1894 N N . SER A 1 231 ? -5.284 -14.411 32.968 1.00 58.03 231 SER A N 1
ATOM 1895 C CA . SER A 1 231 ? -4.499 -14.298 34.205 1.00 58.03 231 SER A CA 1
ATOM 1896 C C . SER A 1 231 ? -5.266 -14.796 35.436 1.00 58.03 231 SER A C 1
ATOM 1898 O O . SER A 1 231 ? -4.663 -15.380 36.333 1.00 58.03 231 SER A O 1
ATOM 1900 N N . SER A 1 232 ? -6.589 -14.610 35.478 1.00 52.47 232 SER A N 1
ATOM 1901 C CA . SER A 1 232 ? -7.433 -15.128 36.563 1.00 52.47 232 SER A CA 1
ATOM 1902 C C . SER A 1 232 ? -7.617 -16.645 36.473 1.00 52.47 232 SER A C 1
ATOM 1904 O O . SER A 1 232 ? -7.669 -17.305 37.504 1.00 52.47 232 SER A O 1
ATOM 1906 N N . MET A 1 233 ? -7.689 -17.212 35.264 1.00 52.88 233 MET A N 1
ATOM 1907 C CA . MET A 1 233 ? -7.742 -18.663 35.058 1.00 52.88 233 MET A CA 1
ATOM 1908 C C . MET A 1 233 ? -6.408 -19.334 35.401 1.00 52.88 233 MET A C 1
ATOM 1910 O O . MET A 1 233 ? -6.417 -20.379 36.039 1.00 52.88 233 MET A O 1
ATOM 1914 N N . GLU A 1 234 ? -5.271 -18.728 35.052 1.00 53.19 234 GLU A N 1
ATOM 1915 C CA . GLU A 1 234 ? -3.945 -19.230 35.444 1.00 53.19 234 GLU A CA 1
ATOM 1916 C C . GLU A 1 234 ? -3.721 -19.148 36.963 1.00 53.19 234 GLU A C 1
ATOM 1918 O O . GLU A 1 234 ? -3.139 -20.060 37.543 1.00 53.19 234 GLU A O 1
ATOM 1923 N N . ALA A 1 235 ? -4.244 -18.114 37.631 1.00 54.38 235 ALA A N 1
ATOM 1924 C CA . ALA A 1 235 ? -4.165 -17.971 39.088 1.00 54.38 235 ALA A CA 1
ATOM 1925 C C . ALA A 1 235 ? -5.106 -18.910 39.871 1.00 54.38 235 ALA A C 1
ATOM 1927 O O . ALA A 1 235 ? -4.906 -19.096 41.065 1.00 54.38 235 ALA A O 1
ATOM 1928 N N . LEU A 1 236 ? -6.125 -19.489 39.226 1.00 50.00 236 LEU A N 1
ATOM 1929 C CA . LEU A 1 236 ? -7.054 -20.461 39.828 1.00 50.00 236 LEU A CA 1
ATOM 1930 C C . LEU A 1 236 ? -6.591 -21.921 39.681 1.00 50.00 236 LEU A C 1
ATOM 1932 O O . LEU A 1 236 ? -7.224 -22.820 40.230 1.00 50.00 236 LEU A O 1
ATOM 1936 N N . VAL A 1 237 ? -5.521 -22.159 38.919 1.00 49.59 237 VAL A N 1
ATOM 1937 C CA . VAL A 1 237 ? -4.940 -23.489 38.661 1.00 49.59 237 VAL A CA 1
ATOM 1938 C C . VAL A 1 237 ? -3.690 -23.745 39.529 1.00 49.59 237 VAL A C 1
ATOM 1940 O O . VAL A 1 237 ? -3.083 -24.811 39.440 1.00 49.59 237 VAL A O 1
ATOM 1943 N N . ILE A 1 238 ? -3.334 -22.804 40.413 1.00 43.78 238 ILE A N 1
ATOM 1944 C CA . ILE A 1 238 ? -2.256 -22.911 41.414 1.00 43.78 238 ILE A CA 1
ATOM 1945 C C . ILE A 1 238 ? -2.879 -22.956 42.810 1.00 43.78 238 ILE A C 1
ATOM 1947 O O . ILE A 1 238 ? -2.429 -23.798 43.619 1.00 43.78 238 ILE A O 1
#

Sequence (238 aa):
MEEEKKSFKKMTSVFPKKEDFDEIILGVEQYYKIRPVVPKFKRSFRRHYAEKVRDARNLMLDKLILYSNELPTDYNDELLYQRFQPFHCILARDQLRRAVQVIGQMASYFIRLLKKDECDSLDQCKRLKVTALGCMYTVAMRCLPSLAFLDRIRQYMANLEDDENASTATATATLTIKTDQDVLAEERCTVPNYFDAHKLDGFVDPETMSWLWELESKHGALLQDDVQVMSSMEALVI

Mean predicted aligned error: 11.48 Å

Nearest PDB structures (foldseek):
  8fks-assembly1_SR  TM=8.843E-01  e=5.402E-05  Homo sapiens